Protein AF-A0A1M7TA26-F1 (afdb_monomer_lite)

Foldseek 3Di:
DVPVVVVVVVVVVVVVVVVVVVVVVVVVVPPPPVVVVVVLVVQVVQLVPFDDQAAKWWFDPDPPDIKIWGWAADPPGSFWIWIQIPVRDIWIWGWGDAPDPQKIWIWTWDDDPNDTDIFIWIWGQDPFHIFIQGLDDPPDPPWHLQQDPLLVVLCVVLVWDADDDRRSGTDCPPHDPVSSVVSVSVSVNVCVVVVSSTGTGDTGGD

Organism: NCBI:txid1121455

pLDDT: mean 75.05, std 17.53, range [37.12, 95.38]

Structure (mmCIF, N/CA/C/O backbone):
data_AF-A0A1M7TA26-F1
#
_entry.id   AF-A0A1M7TA26-F1
#
loop_
_atom_site.group_PDB
_atom_site.id
_atom_site.type_symbol
_atom_site.label_atom_id
_atom_site.label_alt_id
_atom_site.label_comp_id
_atom_site.label_asym_id
_atom_site.label_entity_id
_atom_site.label_seq_id
_atom_site.pdbx_PDB_ins_code
_atom_site.Cartn_x
_atom_site.Cartn_y
_atom_site.Cartn_z
_atom_site.occupancy
_atom_site.B_iso_or_equiv
_atom_site.auth_seq_id
_atom_site.auth_comp_id
_atom_site.auth_asym_id
_atom_site.auth_atom_id
_atom_site.pdbx_PDB_model_num
ATOM 1 N N . MET A 1 1 ? 28.490 64.555 38.537 1.00 52.88 1 MET A N 1
ATOM 2 C CA . MET A 1 1 ? 27.626 64.255 37.369 1.00 52.88 1 MET A CA 1
ATOM 3 C C . MET A 1 1 ? 28.215 63.168 36.443 1.00 52.88 1 MET A C 1
ATOM 5 O O . MET A 1 1 ? 27.948 63.209 35.255 1.00 52.88 1 MET A O 1
ATOM 9 N N . ASN A 1 2 ? 28.941 62.152 36.952 1.00 54.75 2 ASN A N 1
ATOM 10 C CA . ASN A 1 2 ? 29.467 61.047 36.116 1.00 54.75 2 ASN A CA 1
ATOM 11 C C . ASN A 1 2 ? 28.737 59.706 36.312 1.00 54.75 2 ASN A C 1
ATOM 13 O O . ASN A 1 2 ? 28.677 58.910 35.381 1.00 54.75 2 ASN A O 1
ATOM 17 N N . ASN A 1 3 ? 28.102 59.467 37.464 1.00 53.09 3 ASN A N 1
ATOM 18 C CA . ASN A 1 3 ? 27.536 58.147 37.769 1.00 53.09 3 ASN A CA 1
ATOM 19 C C . ASN A 1 3 ? 26.217 57.854 37.041 1.00 53.09 3 ASN A C 1
ATOM 21 O O . ASN A 1 3 ? 26.001 56.725 36.628 1.00 53.09 3 ASN A O 1
ATOM 25 N N . THR A 1 4 ? 25.369 58.850 36.778 1.00 53.66 4 THR A N 1
ATOM 26 C CA . THR A 1 4 ? 24.116 58.653 36.021 1.00 53.66 4 THR A CA 1
ATOM 27 C C . THR A 1 4 ? 24.365 58.413 34.531 1.00 53.66 4 THR A C 1
ATOM 29 O O . THR A 1 4 ? 23.604 57.704 33.876 1.00 53.66 4 THR A O 1
ATOM 32 N N . PHE A 1 5 ? 25.442 58.987 33.991 1.00 56.50 5 PHE A N 1
ATOM 33 C CA . PHE A 1 5 ? 25.843 58.798 32.599 1.00 56.50 5 PHE A CA 1
ATOM 34 C C . PHE A 1 5 ? 26.541 57.448 32.398 1.00 56.50 5 PHE A C 1
ATOM 36 O O . PHE A 1 5 ? 26.242 56.746 31.433 1.00 56.50 5 PHE A O 1
ATOM 43 N N . LEU A 1 6 ? 27.393 57.041 33.349 1.00 57.59 6 LEU A N 1
ATOM 44 C CA . LEU A 1 6 ? 27.966 55.694 33.381 1.00 57.59 6 LEU A CA 1
ATOM 45 C C . LEU A 1 6 ? 26.887 54.618 33.536 1.00 57.59 6 LEU A C 1
ATOM 47 O O . LEU A 1 6 ? 26.921 53.639 32.799 1.00 57.59 6 LEU A O 1
ATOM 51 N N . LEU A 1 7 ? 25.897 54.819 34.414 1.00 62.75 7 LEU A N 1
ATOM 52 C CA . LEU A 1 7 ? 24.821 53.846 34.629 1.00 62.75 7 LEU A CA 1
ATOM 53 C C . LEU A 1 7 ? 23.970 53.640 33.365 1.00 62.75 7 LEU A C 1
ATOM 55 O O . LEU A 1 7 ? 23.676 52.505 32.999 1.00 62.75 7 LEU A O 1
ATOM 59 N N . LYS A 1 8 ? 23.644 54.725 32.646 1.00 57.69 8 LYS A N 1
ATOM 60 C CA . LYS A 1 8 ? 22.903 54.654 31.375 1.00 57.69 8 LYS A CA 1
ATOM 61 C C . LYS A 1 8 ? 23.708 53.982 30.260 1.00 57.69 8 LYS A C 1
ATOM 63 O O . LYS A 1 8 ? 23.146 53.210 29.490 1.00 57.69 8 LYS A O 1
ATOM 68 N N . LYS A 1 9 ? 25.022 54.230 30.182 1.00 65.31 9 LYS A N 1
ATOM 69 C CA . LYS A 1 9 ? 25.904 53.545 29.219 1.00 65.31 9 LYS A CA 1
ATOM 70 C C . LYS A 1 9 ? 26.062 52.059 29.538 1.00 65.31 9 LYS A C 1
ATOM 72 O O . LYS A 1 9 ? 26.056 51.248 28.619 1.00 65.31 9 LYS A O 1
ATOM 77 N N . LEU A 1 10 ? 26.137 51.699 30.819 1.00 69.62 10 LEU A N 1
ATOM 78 C CA . LEU A 1 10 ? 26.223 50.306 31.255 1.00 69.62 10 LEU A CA 1
ATOM 79 C C . LEU A 1 10 ? 24.925 49.540 30.955 1.00 69.62 10 LEU A C 1
ATOM 81 O O . LEU A 1 10 ? 24.986 48.426 30.447 1.00 69.62 10 LEU A O 1
ATOM 85 N N . GLN A 1 11 ? 23.759 50.158 31.181 1.00 66.81 11 GLN A N 1
ATOM 86 C CA . GLN A 1 11 ? 22.459 49.587 30.801 1.00 66.81 11 GLN A CA 1
ATOM 87 C C . GLN A 1 11 ? 22.329 49.394 29.287 1.00 66.81 11 GLN A C 1
ATOM 89 O O . GLN A 1 11 ? 21.832 48.360 28.852 1.00 66.81 11 GLN A O 1
ATOM 94 N N . LEU A 1 12 ? 22.816 50.340 28.478 1.00 68.38 12 LEU A N 1
ATOM 95 C CA . LEU A 1 12 ? 22.779 50.217 27.020 1.00 68.38 12 LEU A CA 1
ATOM 96 C C . LEU A 1 12 ? 23.670 49.068 26.517 1.00 68.38 12 LEU A C 1
ATOM 98 O O . LEU A 1 12 ? 23.254 48.312 25.644 1.00 68.38 12 LEU A O 1
ATOM 102 N N . ILE A 1 13 ? 24.858 48.892 27.107 1.00 73.50 13 ILE A N 1
ATOM 103 C CA . ILE A 1 13 ? 25.761 47.777 26.781 1.00 73.50 13 ILE A CA 1
ATOM 104 C C . ILE A 1 13 ? 25.153 46.436 27.215 1.00 73.50 13 ILE A C 1
ATOM 106 O O . ILE A 1 13 ? 25.220 45.476 26.456 1.00 73.50 13 ILE A O 1
ATOM 110 N N . LEU A 1 14 ? 24.507 46.370 28.384 1.00 70.38 14 LEU A N 1
ATOM 111 C CA . LEU A 1 14 ? 23.799 45.171 28.851 1.00 70.38 14 LEU A CA 1
ATOM 112 C C . LEU A 1 14 ? 22.620 44.797 27.941 1.00 70.38 14 LEU A C 1
ATOM 114 O O . LEU A 1 14 ? 22.449 43.622 27.632 1.00 70.38 14 LEU A O 1
ATOM 118 N N . ILE A 1 15 ? 21.851 45.779 27.458 1.00 70.62 15 ILE A N 1
ATOM 119 C CA . ILE A 1 15 ? 20.757 45.546 26.501 1.00 70.62 15 ILE A CA 1
ATOM 120 C C . ILE A 1 15 ? 21.310 45.092 25.147 1.00 70.62 15 ILE A C 1
ATOM 122 O O . ILE A 1 15 ? 20.776 44.157 24.559 1.00 70.62 15 ILE A O 1
ATOM 126 N N . MET A 1 16 ? 22.395 45.700 24.659 1.00 66.12 16 MET A N 1
ATOM 127 C CA . MET A 1 16 ? 23.035 45.277 23.410 1.00 66.12 16 MET A CA 1
ATOM 128 C C . MET A 1 16 ? 23.641 43.873 23.511 1.00 66.12 16 MET A C 1
ATOM 130 O O . MET A 1 16 ? 23.495 43.084 22.582 1.00 66.12 16 MET A O 1
ATOM 134 N N . ALA A 1 17 ? 24.272 43.536 24.637 1.00 64.88 17 ALA A N 1
ATOM 135 C CA . ALA A 1 17 ? 24.792 42.197 24.893 1.00 64.88 17 ALA A CA 1
ATOM 136 C C . ALA A 1 17 ? 23.661 41.163 24.992 1.00 64.88 17 ALA A C 1
ATOM 138 O O . ALA A 1 17 ? 23.798 40.073 24.451 1.00 64.88 17 ALA A O 1
ATOM 139 N N . PHE A 1 18 ? 22.524 41.517 25.604 1.00 65.19 18 PHE A N 1
ATOM 140 C CA . PHE A 1 18 ? 21.341 40.657 25.664 1.00 65.19 18 PHE A CA 1
ATOM 141 C C . PHE A 1 18 ? 20.683 40.470 24.286 1.00 65.19 18 PHE A C 1
ATOM 143 O O . PHE A 1 18 ? 20.344 39.350 23.924 1.00 65.19 18 PHE A O 1
ATOM 150 N N . MET A 1 19 ? 20.577 41.528 23.474 1.00 65.00 19 MET A N 1
ATOM 151 C CA . MET A 1 19 ? 20.097 41.450 22.084 1.00 65.00 19 MET A CA 1
ATOM 152 C C . MET A 1 19 ? 21.015 40.583 21.204 1.00 65.00 19 MET A C 1
ATOM 154 O O . MET A 1 19 ? 20.517 39.812 20.389 1.00 65.00 19 MET A O 1
ATOM 158 N N . LEU A 1 20 ? 22.338 40.659 21.396 1.00 64.81 20 LEU A N 1
ATOM 159 C CA . LEU A 1 20 ? 23.315 39.816 20.692 1.00 64.81 20 LEU A CA 1
ATOM 160 C C . LEU A 1 20 ? 23.303 38.354 21.174 1.00 64.81 20 LEU A C 1
ATOM 162 O O . LEU A 1 20 ? 23.523 37.444 20.381 1.00 64.81 20 LEU A O 1
ATOM 166 N N . LEU A 1 21 ? 23.013 38.112 22.456 1.00 58.47 21 LEU A N 1
ATOM 167 C CA . LEU A 1 21 ? 22.792 36.766 23.000 1.00 58.47 21 LEU A CA 1
ATOM 168 C C . LEU A 1 21 ? 21.483 36.150 22.492 1.00 58.47 21 LEU A C 1
ATOM 170 O O . LEU A 1 21 ? 21.446 34.949 22.231 1.00 58.47 21 LEU A O 1
ATOM 174 N N . LEU A 1 22 ? 20.435 36.958 22.299 1.00 55.59 22 LEU A N 1
ATOM 175 C CA . LEU A 1 22 ? 19.196 36.513 21.662 1.00 55.59 22 LEU A CA 1
ATOM 176 C C . LEU A 1 22 ? 19.435 36.151 20.193 1.00 55.59 22 LEU A C 1
ATOM 178 O O . LEU A 1 22 ? 19.048 35.062 19.788 1.00 55.59 22 LEU A O 1
ATOM 182 N N . THR A 1 23 ? 20.136 36.973 19.403 1.00 56.88 23 THR A N 1
ATOM 183 C CA . THR A 1 23 ? 20.461 36.594 18.016 1.00 56.88 23 THR A CA 1
ATOM 184 C C . THR A 1 23 ? 21.384 35.376 17.943 1.00 56.88 23 THR A C 1
ATOM 186 O O . THR A 1 23 ? 21.172 34.529 17.085 1.00 56.88 23 THR A O 1
ATOM 189 N N . ALA A 1 24 ? 22.334 35.206 18.867 1.00 50.84 24 ALA A N 1
ATOM 190 C CA . ALA A 1 24 ? 23.146 33.988 18.944 1.00 50.84 24 ALA A CA 1
ATOM 191 C C . ALA A 1 24 ? 22.325 32.737 19.332 1.00 50.84 24 ALA A C 1
ATOM 193 O O . ALA A 1 24 ? 22.554 31.672 18.766 1.00 50.84 24 ALA A O 1
ATOM 194 N N . CYS A 1 25 ? 21.318 32.863 20.209 1.00 47.56 25 CYS A N 1
ATOM 195 C CA . CYS A 1 25 ? 20.389 31.765 20.526 1.00 47.56 25 CYS A CA 1
ATOM 196 C C . CYS A 1 25 ? 19.472 31.382 19.349 1.00 47.56 25 CYS A C 1
ATOM 198 O O . CYS A 1 25 ? 19.051 30.231 19.260 1.00 47.56 25 CYS A O 1
ATOM 200 N N . PHE A 1 26 ? 19.176 32.307 18.429 1.00 45.56 26 PHE A N 1
ATOM 201 C CA . PHE A 1 26 ? 18.411 31.999 17.212 1.00 45.56 26 PHE A CA 1
ATOM 202 C C . PHE A 1 26 ? 19.297 31.504 16.051 1.00 45.56 26 PHE A C 1
ATOM 204 O O . PHE A 1 26 ? 18.855 30.684 15.252 1.00 45.56 26 PHE A O 1
ATOM 211 N N . ILE A 1 27 ? 20.573 31.897 15.991 1.00 47.91 27 ILE A N 1
ATOM 212 C CA . ILE A 1 27 ? 21.475 31.533 14.882 1.00 47.91 27 ILE A CA 1
ATOM 213 C C . ILE A 1 27 ? 22.044 30.103 15.002 1.00 47.91 27 ILE A C 1
ATOM 215 O O . ILE A 1 27 ? 22.402 29.516 13.984 1.00 47.91 27 ILE A O 1
ATOM 219 N N . GLU A 1 28 ? 22.031 29.476 16.184 1.00 40.78 28 GLU A N 1
ATOM 220 C CA . GLU A 1 28 ? 22.330 28.034 16.314 1.00 40.78 28 GLU A CA 1
ATOM 221 C C . GLU A 1 28 ? 21.105 27.111 16.138 1.00 40.78 28 GLU A C 1
ATOM 223 O O . GLU A 1 28 ? 21.258 25.890 16.155 1.00 40.78 28 GLU A O 1
ATOM 228 N N . SER A 1 29 ? 19.899 27.649 15.895 1.00 42.97 29 SER A N 1
ATOM 229 C CA . SER A 1 29 ? 18.691 26.832 15.649 1.00 42.97 29 SER A CA 1
ATOM 230 C C . SER A 1 29 ? 18.063 26.988 14.255 1.00 42.97 29 SER A C 1
ATOM 232 O O . SER A 1 29 ? 17.195 26.198 13.883 1.00 42.97 29 SER A O 1
ATOM 234 N N . GLU A 1 30 ? 18.548 27.912 13.421 1.00 44.38 30 GLU A N 1
ATOM 235 C CA . GLU A 1 30 ? 17.975 28.195 12.096 1.00 44.38 30 GLU A CA 1
ATOM 236 C C . GLU A 1 30 ? 18.840 27.734 10.909 1.00 44.38 30 GLU A C 1
ATOM 238 O O . GLU A 1 30 ? 19.060 28.469 9.954 1.00 44.38 30 GLU A O 1
ATOM 243 N N . GLN A 1 31 ? 19.271 26.469 10.896 1.00 43.06 31 GLN A N 1
ATOM 244 C CA . GLN A 1 31 ? 19.521 25.718 9.651 1.00 43.06 31 GLN A CA 1
ATOM 245 C C . GLN A 1 31 ? 19.201 24.230 9.887 1.00 43.06 31 GLN A C 1
ATOM 247 O O . GLN A 1 31 ? 20.107 23.415 10.057 1.00 43.06 31 GLN A O 1
ATOM 252 N N . PRO A 1 32 ? 17.901 23.864 9.937 1.00 40.25 32 PRO A N 1
ATOM 253 C CA . PRO A 1 32 ? 17.228 23.441 8.703 1.00 40.25 32 PRO A CA 1
ATOM 254 C C . PRO A 1 32 ? 15.740 23.847 8.577 1.00 40.25 32 PRO A C 1
ATOM 256 O O . PRO A 1 32 ? 15.041 23.298 7.727 1.00 40.25 32 PRO A O 1
ATOM 259 N N . VAL A 1 33 ? 15.234 24.803 9.362 1.00 44.66 33 VAL A N 1
ATOM 260 C CA . VAL A 1 33 ? 13.782 25.103 9.423 1.00 44.66 33 VAL A CA 1
ATOM 261 C C . VAL A 1 33 ? 13.228 25.713 8.120 1.00 44.66 33 VAL A C 1
ATOM 263 O O . VAL A 1 33 ? 12.101 25.430 7.722 1.00 44.66 33 VAL A O 1
ATOM 266 N N . LEU A 1 34 ? 14.049 26.432 7.346 1.00 39.62 34 LEU A N 1
ATOM 267 C CA . LEU A 1 34 ? 13.635 26.995 6.049 1.00 39.62 34 LEU A CA 1
ATOM 268 C C . LEU A 1 34 ? 13.693 26.005 4.869 1.00 39.62 34 LEU A C 1
ATOM 270 O O . LEU A 1 34 ? 13.274 26.349 3.768 1.00 39.62 34 LEU A O 1
ATOM 274 N N . LYS A 1 35 ? 14.148 24.757 5.069 1.00 44.53 35 LYS A N 1
ATOM 275 C CA . LYS A 1 35 ? 14.044 23.696 4.041 1.00 44.53 35 LYS A CA 1
ATOM 276 C C . LYS A 1 35 ? 12.817 22.797 4.209 1.00 44.53 35 LYS A C 1
ATOM 278 O O . LYS A 1 35 ? 12.537 21.996 3.314 1.00 44.53 35 LYS A O 1
ATOM 283 N N . GLU A 1 36 ? 12.079 22.913 5.311 1.00 44.56 36 GLU A N 1
ATOM 284 C CA . GLU A 1 36 ? 10.859 22.127 5.536 1.00 44.56 36 GLU A CA 1
ATOM 285 C C . GLU A 1 36 ? 9.597 22.833 5.028 1.00 44.56 36 GLU A C 1
ATOM 287 O O . GLU A 1 36 ? 8.682 22.163 4.549 1.00 44.56 36 GLU A O 1
ATOM 292 N N . GLN A 1 37 ? 9.577 24.167 4.988 1.00 38.53 37 GLN A N 1
ATOM 293 C CA . GLN A 1 37 ? 8.398 24.910 4.529 1.00 38.53 37 GLN A CA 1
ATOM 294 C C . GLN A 1 37 ? 8.210 24.869 2.998 1.00 38.53 37 GLN A C 1
ATOM 296 O O . GLN A 1 37 ? 7.080 24.797 2.517 1.00 38.53 37 GLN A O 1
ATOM 301 N N . GLU A 1 38 ? 9.291 24.768 2.215 1.00 39.00 38 GLU A N 1
ATOM 302 C CA . GLU A 1 38 ? 9.195 24.498 0.767 1.00 39.00 38 GLU A CA 1
ATOM 303 C C . GLU A 1 38 ? 8.909 23.019 0.448 1.00 39.00 38 GLU A C 1
ATOM 305 O O . GLU A 1 38 ? 8.315 22.706 -0.586 1.00 39.00 38 GLU A O 1
ATOM 310 N N . LYS A 1 39 ? 9.241 22.087 1.355 1.00 40.62 39 LYS A N 1
ATOM 311 C CA . LYS A 1 39 ? 8.846 20.674 1.214 1.00 40.62 39 LYS A CA 1
ATOM 312 C C . LYS A 1 39 ? 7.382 20.428 1.584 1.00 40.62 39 LYS A C 1
ATOM 314 O O . LYS A 1 39 ? 6.780 19.508 1.033 1.00 40.62 39 LYS A O 1
ATOM 319 N N . ALA A 1 40 ? 6.795 21.262 2.441 1.00 39.78 40 ALA A N 1
ATOM 320 C CA . ALA A 1 40 ? 5.381 21.190 2.802 1.00 39.78 40 ALA A CA 1
ATOM 321 C C . ALA A 1 40 ? 4.441 21.607 1.652 1.00 39.78 40 ALA A C 1
ATOM 323 O O . ALA A 1 40 ? 3.332 21.088 1.542 1.00 39.78 40 ALA A O 1
ATOM 324 N N . SER A 1 41 ? 4.887 22.478 0.740 1.00 39.44 41 SER A N 1
ATOM 325 C CA . SER A 1 41 ? 4.013 22.998 -0.324 1.00 39.44 41 SER A CA 1
ATOM 326 C C . SER A 1 41 ? 3.861 22.047 -1.524 1.00 39.44 41 SER A C 1
ATOM 328 O O . SER A 1 41 ? 2.808 21.994 -2.153 1.00 39.44 41 SER A O 1
ATOM 330 N N . ALA A 1 42 ? 4.858 21.197 -1.800 1.00 37.12 42 ALA A N 1
ATOM 331 C CA . ALA A 1 42 ? 4.757 20.180 -2.855 1.00 37.12 42 ALA A CA 1
ATOM 332 C C . ALA A 1 42 ? 3.990 18.909 -2.423 1.00 37.12 42 ALA A C 1
ATOM 334 O O . ALA A 1 42 ? 3.525 18.155 -3.278 1.00 37.12 42 ALA A O 1
ATOM 335 N N . LEU A 1 43 ? 3.837 18.669 -1.114 1.00 42.47 43 LEU A N 1
ATOM 336 C CA . LEU A 1 43 ? 3.060 17.547 -0.566 1.00 42.47 43 LEU A CA 1
ATOM 337 C C . LEU A 1 43 ? 1.552 17.845 -0.479 1.00 42.47 43 LEU A C 1
ATOM 339 O O . LEU A 1 43 ? 0.753 16.911 -0.500 1.00 42.47 43 LEU A O 1
ATOM 343 N N . ASN A 1 44 ? 1.153 19.121 -0.463 1.00 41.69 44 ASN A N 1
ATOM 344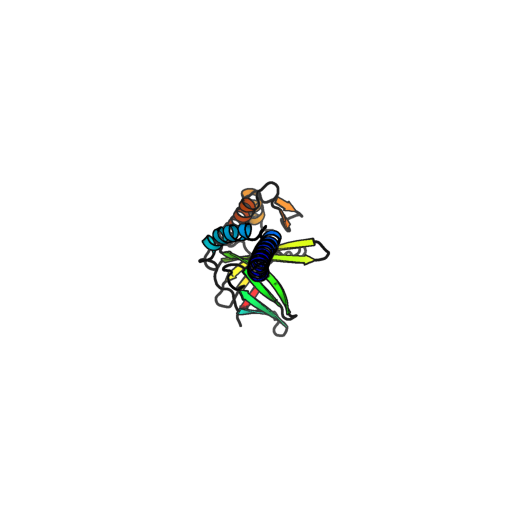 C CA . ASN A 1 44 ? -0.252 19.523 -0.344 1.00 41.69 44 ASN A CA 1
ATOM 345 C C . ASN A 1 44 ? -1.035 19.572 -1.665 1.00 41.69 44 ASN A C 1
ATOM 347 O O . ASN A 1 44 ? -2.258 19.623 -1.643 1.00 41.69 44 ASN A O 1
ATOM 351 N N . ILE A 1 45 ? -0.389 19.482 -2.829 1.00 41.41 45 ILE A N 1
ATOM 352 C CA . ILE A 1 45 ? -1.112 19.543 -4.117 1.00 41.41 45 ILE A CA 1
ATOM 353 C C . ILE A 1 45 ? -1.800 18.197 -4.451 1.00 41.41 45 ILE A C 1
ATOM 355 O O . ILE A 1 45 ? -2.738 18.147 -5.242 1.00 41.41 45 ILE A O 1
ATOM 359 N N . PHE A 1 46 ? -1.408 17.101 -3.786 1.00 46.16 46 PHE A N 1
ATOM 360 C CA . PHE A 1 46 ? -2.079 15.791 -3.873 1.00 46.16 46 PHE A CA 1
ATOM 361 C C . PHE A 1 46 ? -2.934 15.452 -2.637 1.00 46.16 46 PHE A C 1
ATOM 363 O O . PHE A 1 46 ? -3.567 14.397 -2.599 1.00 46.16 46 PHE A O 1
ATOM 370 N N . ALA A 1 47 ? -2.965 16.342 -1.641 1.00 49.56 47 ALA A N 1
ATOM 371 C CA . ALA A 1 47 ? -3.623 16.151 -0.350 1.00 49.56 47 ALA A CA 1
ATOM 372 C C . ALA A 1 47 ? -5.147 16.013 -0.445 1.00 49.56 47 ALA A C 1
ATOM 374 O O . ALA A 1 47 ? -5.741 15.176 0.229 1.00 49.56 47 ALA A O 1
ATOM 375 N N . GLU A 1 48 ? -5.779 16.812 -1.304 1.00 51.47 48 GLU A N 1
ATOM 376 C CA . GLU A 1 48 ? -7.240 16.954 -1.350 1.00 51.47 48 GLU A CA 1
ATOM 377 C C . GLU A 1 48 ? -7.964 15.695 -1.868 1.00 51.47 48 GLU A C 1
ATOM 379 O O . GLU A 1 48 ? -9.182 15.589 -1.784 1.00 51.47 48 GLU A O 1
ATOM 384 N N . LYS A 1 49 ? -7.221 14.706 -2.384 1.00 72.88 49 LYS A N 1
ATOM 385 C CA . LYS A 1 49 ? -7.774 13.489 -3.000 1.00 72.88 49 LYS A CA 1
ATOM 386 C C . LYS A 1 49 ? -7.512 12.204 -2.221 1.00 72.88 49 LYS A C 1
ATOM 388 O O . LYS A 1 49 ? -7.921 11.146 -2.692 1.00 72.88 49 LYS A O 1
ATOM 393 N N . VAL A 1 50 ? -6.826 12.252 -1.075 1.00 84.44 50 VAL A N 1
ATOM 394 C CA . VAL A 1 50 ? -6.595 11.047 -0.262 1.00 84.44 50 VAL A CA 1
ATOM 395 C C . VAL A 1 50 ? -7.826 10.787 0.610 1.00 84.44 50 VAL A C 1
ATOM 397 O O . VAL A 1 50 ? -8.113 11.596 1.500 1.00 84.44 50 VAL A O 1
ATOM 400 N N . PRO A 1 51 ? -8.562 9.679 0.385 1.00 85.56 51 PRO A N 1
ATOM 401 C CA . PRO A 1 51 ? -9.739 9.368 1.185 1.00 85.56 51 PRO A CA 1
ATOM 402 C C . PRO A 1 51 ? -9.375 9.240 2.663 1.00 85.56 51 PRO A C 1
ATOM 404 O O . PRO A 1 51 ? -8.292 8.759 3.013 1.00 85.56 51 PRO A O 1
ATOM 407 N N . ASP A 1 52 ? -10.283 9.651 3.546 1.00 87.88 52 ASP A N 1
ATOM 408 C CA . ASP A 1 52 ? -10.087 9.408 4.967 1.00 87.88 52 ASP A CA 1
ATOM 409 C C . ASP A 1 52 ? -10.370 7.945 5.308 1.00 87.88 52 ASP A C 1
ATOM 411 O O . ASP A 1 52 ? -11.504 7.470 5.241 1.00 87.88 52 ASP A O 1
ATOM 415 N N . ILE A 1 53 ? -9.308 7.231 5.673 1.00 92.00 53 ILE A N 1
ATOM 416 C CA . ILE A 1 53 ? -9.365 5.842 6.123 1.00 92.00 53 ILE A CA 1
ATOM 417 C C . ILE A 1 53 ? -9.306 5.734 7.649 1.00 92.00 53 ILE A C 1
ATOM 419 O O . ILE A 1 53 ? -9.136 4.632 8.164 1.00 92.00 53 ILE A O 1
ATOM 423 N N . SER A 1 54 ? -9.451 6.838 8.387 1.00 93.69 54 SER A N 1
ATOM 424 C CA . SER A 1 54 ? -9.433 6.809 9.851 1.00 93.69 54 SER A CA 1
ATOM 425 C C . SER A 1 54 ? -10.562 5.939 10.421 1.00 93.69 54 SER A C 1
ATOM 427 O O . SER A 1 54 ? -11.687 5.901 9.900 1.00 93.69 54 SER A O 1
ATOM 429 N N . GLY A 1 55 ? -10.252 5.217 11.495 1.00 94.12 55 GLY A N 1
ATOM 430 C CA . GLY A 1 55 ? -11.184 4.337 12.194 1.00 94.12 55 GLY A CA 1
ATOM 431 C C . GLY A 1 55 ? -10.528 3.076 12.745 1.00 94.12 55 GLY A C 1
ATOM 432 O O . GLY A 1 55 ? -9.341 2.817 12.533 1.00 94.12 55 GLY A O 1
ATOM 433 N N . THR A 1 56 ? -11.333 2.287 13.447 1.00 95.38 56 THR A N 1
ATOM 434 C CA . THR A 1 56 ? -10.950 0.964 13.936 1.00 95.38 56 THR A CA 1
ATOM 435 C C . THR A 1 56 ? -11.356 -0.076 12.907 1.00 95.38 56 THR A C 1
ATOM 437 O O . THR A 1 56 ? -12.478 -0.061 12.405 1.00 95.38 56 THR A O 1
ATOM 440 N N . TYR A 1 57 ? -10.444 -0.984 12.595 1.00 93.50 57 TYR A N 1
ATOM 441 C CA . TYR A 1 57 ? -10.688 -2.076 11.674 1.00 93.50 57 TYR A CA 1
ATOM 442 C C . TYR A 1 57 ? -10.343 -3.400 12.322 1.00 93.50 57 TYR A C 1
ATOM 444 O O . TYR A 1 57 ? -9.391 -3.501 13.088 1.00 93.50 57 TYR A O 1
ATOM 452 N N . ALA A 1 58 ? -11.096 -4.426 11.964 1.00 92.06 58 ALA A N 1
ATOM 453 C CA . ALA A 1 58 ? -10.934 -5.773 12.448 1.00 92.06 58 ALA A CA 1
ATOM 454 C C . ALA A 1 58 ? -10.564 -6.722 11.313 1.00 92.06 58 ALA A C 1
ATOM 456 O O . ALA A 1 58 ? -11.307 -6.874 10.342 1.00 92.06 58 ALA A O 1
ATOM 457 N N . LEU A 1 59 ? -9.448 -7.420 11.476 1.00 86.62 59 LEU A N 1
ATOM 458 C CA . LEU A 1 59 ? -9.106 -8.588 10.685 1.00 86.62 59 LEU A CA 1
ATOM 459 C C . LEU A 1 59 ? -9.677 -9.830 11.372 1.00 86.62 59 LEU A C 1
ATOM 461 O O . LEU A 1 59 ? -9.306 -10.164 12.499 1.00 86.62 59 LEU A O 1
ATOM 465 N N . VAL A 1 60 ? -10.603 -10.507 10.696 1.00 80.62 60 VAL A N 1
ATOM 466 C CA . VAL A 1 60 ? -11.243 -11.729 11.197 1.00 80.62 60 VAL A CA 1
ATOM 467 C C . VAL A 1 60 ? -10.648 -12.919 10.455 1.00 80.62 60 VAL A C 1
ATOM 469 O O . VAL A 1 60 ? -10.907 -13.104 9.269 1.00 80.62 60 VAL A O 1
ATOM 472 N N . PHE A 1 61 ? -9.837 -13.719 11.148 1.00 68.00 61 PHE A N 1
ATOM 473 C CA . PHE A 1 61 ? -9.243 -14.935 10.578 1.00 68.00 61 PHE A CA 1
ATOM 474 C C . PHE A 1 61 ? -10.173 -16.146 10.720 1.00 68.00 61 PHE A C 1
ATOM 476 O O . PHE A 1 61 ? -10.218 -17.004 9.845 1.00 68.00 61 PHE A O 1
ATOM 483 N N . ASP A 1 62 ? -10.900 -16.204 11.837 1.00 63.53 62 ASP A N 1
ATOM 484 C CA . ASP A 1 62 ? -11.883 -17.229 12.200 1.00 63.53 62 ASP A CA 1
ATOM 485 C C . ASP A 1 62 ? -12.853 -16.617 13.233 1.00 63.53 62 ASP A C 1
ATOM 487 O O . ASP A 1 62 ? -12.556 -15.569 13.813 1.00 63.53 62 ASP A O 1
ATOM 491 N N . LYS A 1 63 ? -13.991 -17.262 13.516 1.00 67.19 63 LYS A N 1
ATOM 492 C CA . LYS A 1 63 ? -15.047 -16.782 14.432 1.00 67.19 63 LYS A CA 1
ATOM 493 C C . LYS A 1 63 ? -14.538 -16.348 15.813 1.00 67.19 63 LYS A C 1
ATOM 495 O O . LYS A 1 63 ? -15.183 -15.528 16.457 1.00 67.19 63 LYS A O 1
ATOM 500 N N . ASN A 1 64 ? -13.390 -16.870 16.248 1.00 64.81 64 ASN A N 1
ATOM 501 C CA . ASN A 1 64 ? -12.846 -16.658 17.588 1.00 64.81 64 ASN A CA 1
ATOM 502 C C . ASN A 1 64 ? -11.563 -15.814 17.629 1.00 64.81 64 ASN A C 1
ATOM 504 O O . ASN A 1 64 ? -11.103 -15.492 18.723 1.00 64.81 64 ASN A O 1
ATOM 508 N N . LYS A 1 65 ? -10.962 -15.466 16.481 1.00 75.56 65 LYS A N 1
ATOM 509 C CA . LYS A 1 65 ? -9.713 -14.691 16.445 1.00 75.56 65 LYS A CA 1
ATOM 510 C C . LYS A 1 65 ? -9.887 -13.429 15.609 1.00 75.56 65 LYS A C 1
ATOM 512 O O . LYS A 1 65 ? -10.008 -13.483 14.384 1.00 75.56 65 LYS A O 1
ATOM 517 N N . LYS A 1 66 ? -9.879 -12.302 16.317 1.00 84.12 66 LYS A N 1
ATOM 518 C CA . LYS A 1 66 ? -10.032 -10.949 15.790 1.00 84.12 66 LYS A CA 1
ATOM 519 C C . LYS A 1 66 ? -8.786 -10.152 16.159 1.00 84.12 66 LYS A C 1
ATOM 521 O O . LYS A 1 66 ? -8.463 -10.095 17.340 1.00 84.12 66 LYS A O 1
ATOM 526 N N . GLU A 1 67 ? -8.108 -9.591 15.164 1.00 86.50 67 GLU A N 1
ATOM 527 C CA . GLU A 1 67 ? -7.003 -8.643 15.362 1.00 86.50 67 GLU A CA 1
ATOM 528 C C . GLU A 1 67 ? -7.491 -7.250 14.955 1.00 86.50 67 GLU A C 1
ATOM 530 O O . GLU A 1 67 ? -8.070 -7.102 13.874 1.00 86.50 67 GLU A O 1
ATOM 535 N N . LYS A 1 68 ? -7.325 -6.240 15.813 1.00 91.06 68 LYS A N 1
ATOM 536 C CA . LYS A 1 68 ? -7.718 -4.863 15.514 1.00 91.06 68 LYS A CA 1
ATOM 537 C C . LYS A 1 68 ? -6.535 -4.001 15.112 1.00 91.06 68 LYS A C 1
ATOM 539 O O . LYS A 1 68 ? -5.416 -4.133 15.604 1.00 91.06 68 LYS A O 1
ATOM 544 N N . TYR A 1 69 ? -6.850 -3.069 14.226 1.00 92.06 69 TYR A N 1
ATOM 545 C CA . TYR A 1 69 ? -5.951 -2.053 13.719 1.00 92.06 69 TYR A CA 1
ATOM 546 C C . TYR A 1 69 ? -6.668 -0.710 13.752 1.00 92.06 69 TYR A C 1
ATOM 548 O O . TYR A 1 69 ? -7.741 -0.554 13.170 1.00 92.06 69 TYR A O 1
ATOM 556 N N . VAL A 1 70 ? -6.076 0.273 14.415 1.00 95.06 70 VAL A N 1
ATOM 557 C CA . VAL A 1 70 ? -6.587 1.643 14.448 1.00 95.06 70 VAL A CA 1
ATOM 558 C C . VAL A 1 70 ? -5.791 2.478 13.462 1.00 95.06 70 VAL A C 1
ATOM 560 O O . VAL A 1 70 ? -4.592 2.687 13.644 1.00 95.06 70 VAL A O 1
ATOM 563 N N . PHE A 1 71 ? -6.469 2.977 12.433 1.00 94.50 71 PHE A N 1
ATOM 564 C CA . PHE A 1 71 ? -5.921 3.964 11.514 1.00 94.50 71 PHE A CA 1
ATOM 565 C C . PHE A 1 71 ? -6.291 5.352 12.029 1.00 94.50 71 PHE A C 1
ATOM 567 O O . PHE A 1 71 ? -7.467 5.661 12.219 1.00 94.50 71 PHE A O 1
ATOM 574 N N . SER A 1 72 ? -5.293 6.203 12.248 1.00 94.31 72 SER A N 1
ATOM 575 C CA . SER A 1 72 ? -5.499 7.593 12.665 1.00 94.31 72 SER A CA 1
ATOM 576 C C . SER A 1 72 ? -4.676 8.528 11.797 1.00 94.31 72 SER A C 1
ATOM 578 O O . SER A 1 72 ? -3.470 8.346 11.645 1.00 94.31 72 SER A O 1
ATOM 580 N N . ARG A 1 73 ? -5.316 9.527 11.192 1.00 93.12 73 ARG A N 1
ATOM 581 C CA . ARG A 1 73 ? -4.603 10.544 10.419 1.00 93.12 73 ARG A CA 1
ATOM 582 C C . ARG A 1 73 ? -3.692 11.355 11.340 1.00 93.12 73 ARG A C 1
ATOM 584 O O . ARG A 1 73 ? -4.091 11.732 12.440 1.00 93.12 73 ARG A O 1
ATOM 591 N N . LYS A 1 74 ? -2.461 11.616 10.899 1.00 89.81 74 LYS A N 1
ATOM 592 C CA . LYS A 1 74 ? -1.560 12.525 11.608 1.00 89.81 74 LYS A CA 1
ATOM 593 C C . LYS A 1 74 ? -2.092 13.951 11.486 1.00 89.81 74 LYS A C 1
ATOM 595 O O . LYS A 1 74 ? -2.445 14.371 10.386 1.00 89.81 74 LYS A O 1
ATOM 600 N N . GLU A 1 75 ? -2.120 14.677 12.602 1.00 85.94 75 GLU A N 1
ATOM 601 C CA . GLU A 1 75 ? -2.474 16.100 12.616 1.00 85.94 75 GLU A CA 1
ATOM 602 C C . GLU A 1 75 ? -1.661 16.869 11.569 1.00 85.94 75 GLU A C 1
ATOM 604 O O . GLU A 1 75 ? -0.487 16.569 11.326 1.00 85.94 75 GLU A O 1
ATOM 609 N N . ASP A 1 76 ? -2.333 17.802 10.898 1.00 82.62 76 ASP A N 1
ATOM 610 C CA . ASP A 1 76 ? -1.775 18.638 9.832 1.00 82.62 76 ASP A CA 1
ATOM 611 C C . ASP A 1 76 ? -1.178 17.870 8.638 1.00 82.62 76 ASP A C 1
ATOM 613 O O . ASP A 1 76 ? -0.431 18.427 7.832 1.00 82.62 76 ASP A O 1
ATOM 617 N N . SER A 1 77 ? -1.524 16.587 8.476 1.00 83.88 77 SER A N 1
ATOM 618 C CA . SER A 1 77 ? -1.142 15.791 7.314 1.00 83.88 77 SER A CA 1
ATOM 619 C C . SER A 1 77 ? -2.351 15.281 6.548 1.00 83.88 77 SER A C 1
ATOM 621 O O . SER A 1 77 ? -3.279 14.704 7.105 1.00 83.88 77 SER A O 1
ATOM 623 N N . ALA A 1 78 ? -2.310 15.427 5.228 1.00 84.06 78 ALA A N 1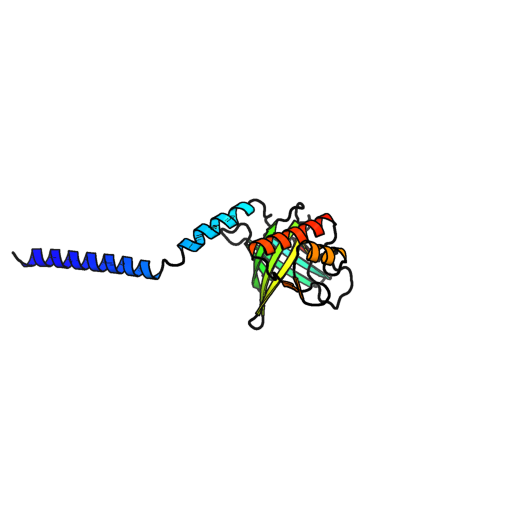
ATOM 624 C CA . ALA A 1 78 ? -3.353 14.903 4.358 1.00 84.06 78 ALA A CA 1
ATOM 625 C C . ALA A 1 78 ? -3.190 13.418 4.016 1.00 84.06 78 ALA A C 1
ATOM 627 O O . ALA A 1 78 ? -4.160 12.752 3.663 1.00 84.06 78 ALA A O 1
ATOM 628 N N . ASN A 1 79 ? -1.961 12.907 4.080 1.00 87.69 79 ASN A N 1
ATOM 629 C CA . ASN A 1 79 ? -1.606 11.597 3.550 1.00 87.69 79 ASN A CA 1
ATOM 630 C C . ASN A 1 79 ? -0.786 10.732 4.512 1.00 87.69 79 ASN A C 1
ATOM 632 O O . ASN A 1 79 ? -0.489 9.590 4.177 1.00 87.69 79 ASN A O 1
ATOM 636 N N . VAL A 1 80 ? -0.425 11.229 5.695 1.00 90.25 80 VAL A N 1
ATOM 637 C CA . VAL A 1 80 ? 0.261 10.433 6.719 1.00 90.25 80 VAL A CA 1
ATOM 638 C C . VAL A 1 80 ? -0.745 9.954 7.755 1.00 90.25 80 V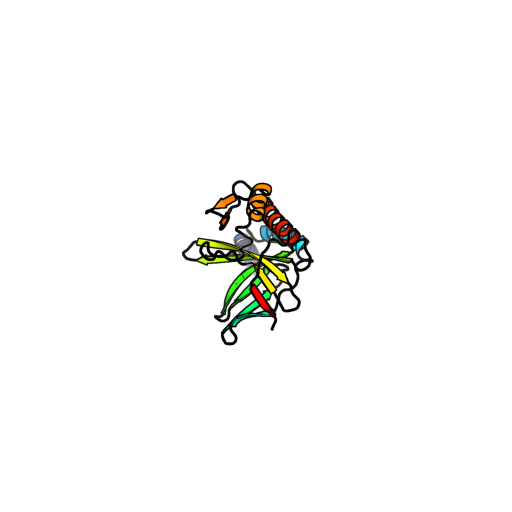AL A C 1
ATOM 640 O O . VAL A 1 80 ? -1.506 10.739 8.320 1.00 90.25 80 VAL A O 1
ATOM 643 N N . PHE A 1 81 ? -0.715 8.654 8.023 1.00 91.56 81 PHE A N 1
ATOM 644 C CA . PHE A 1 81 ? -1.532 7.998 9.034 1.00 91.56 81 PHE A CA 1
ATOM 645 C C . PHE A 1 81 ? -0.640 7.215 9.993 1.00 91.56 81 PHE A C 1
ATOM 647 O O . PHE A 1 81 ? 0.497 6.859 9.683 1.00 91.56 81 PHE A O 1
ATOM 654 N N . PHE A 1 82 ? -1.181 6.921 11.162 1.00 91.81 82 PHE A N 1
ATOM 655 C CA . PHE A 1 82 ? -0.654 5.936 12.080 1.00 91.81 82 PHE A CA 1
ATOM 656 C C . PHE A 1 82 ? -1.526 4.694 12.031 1.00 91.81 82 PHE A C 1
ATOM 658 O O . PHE A 1 82 ? -2.752 4.813 12.044 1.00 91.81 82 PHE A O 1
ATOM 665 N N . VAL A 1 83 ? -0.887 3.531 12.016 1.00 91.88 83 VAL A N 1
ATOM 666 C CA . VAL A 1 83 ? -1.540 2.240 12.225 1.00 91.88 83 VAL A CA 1
ATOM 667 C C . VAL A 1 83 ? -1.089 1.720 13.576 1.00 91.88 83 VAL A C 1
ATOM 669 O O . VAL A 1 83 ? 0.112 1.560 13.790 1.00 91.88 83 VAL A O 1
ATOM 672 N N . THR A 1 84 ? -2.040 1.499 14.477 1.00 91.38 84 THR A N 1
ATOM 673 C CA . THR A 1 84 ? -1.794 0.921 15.802 1.00 91.38 84 THR A CA 1
ATOM 674 C C . THR A 1 84 ? -2.457 -0.446 15.879 1.00 91.38 84 THR A C 1
ATOM 676 O O . THR A 1 84 ? -3.654 -0.538 15.610 1.00 91.38 84 THR A O 1
ATOM 679 N N . ASP A 1 85 ? -1.708 -1.490 16.221 1.00 89.12 85 ASP A N 1
ATOM 680 C CA . ASP A 1 85 ? -2.258 -2.836 16.416 1.00 89.12 85 ASP A CA 1
ATOM 681 C C . ASP A 1 85 ? -2.822 -3.054 17.839 1.00 89.12 85 ASP A C 1
ATOM 683 O O . ASP A 1 85 ? -2.736 -2.182 18.708 1.00 89.12 85 ASP A O 1
ATOM 687 N N . ASP A 1 86 ? -3.385 -4.237 18.099 1.00 85.38 86 ASP A N 1
ATOM 688 C CA . ASP A 1 86 ? -3.917 -4.630 19.417 1.00 85.38 86 ASP A CA 1
ATOM 689 C C . ASP A 1 86 ? -2.881 -4.640 20.550 1.00 85.38 86 ASP A C 1
ATOM 691 O O . ASP A 1 86 ? -3.246 -4.613 21.727 1.00 85.38 86 ASP A O 1
ATOM 695 N N . LYS A 1 87 ? -1.587 -4.700 20.222 1.00 83.19 87 LYS A N 1
ATOM 696 C CA . LYS A 1 87 ? -0.498 -4.649 21.205 1.00 83.19 87 LYS A CA 1
ATOM 697 C C . LYS A 1 87 ? -0.075 -3.213 21.510 1.00 83.19 87 LYS A C 1
ATOM 699 O O . LYS A 1 87 ? 0.776 -3.002 22.372 1.00 83.19 87 LYS A O 1
ATOM 704 N N . GLY A 1 88 ? -0.672 -2.230 20.835 1.00 84.25 88 GLY A N 1
ATOM 705 C CA . GLY A 1 88 ? -0.308 -0.822 20.936 1.00 84.25 88 GLY A CA 1
ATOM 706 C C . GLY A 1 88 ? 0.923 -0.453 20.107 1.00 84.25 88 GLY A C 1
ATOM 707 O O . GLY A 1 88 ? 1.417 0.670 20.238 1.00 84.25 88 GLY A O 1
ATOM 708 N N . GLU A 1 89 ? 1.427 -1.352 19.255 1.00 83.88 89 GLU A N 1
ATOM 709 C CA . GLU A 1 89 ? 2.541 -1.049 18.363 1.00 83.88 89 GLU A CA 1
ATOM 710 C C . GLU A 1 89 ? 2.059 -0.099 17.270 1.00 83.88 89 GLU A C 1
ATOM 712 O O . GLU A 1 89 ? 1.147 -0.404 16.502 1.00 83.88 89 GLU A O 1
ATOM 717 N N . ARG A 1 90 ? 2.673 1.085 17.219 1.00 86.25 90 ARG A N 1
ATOM 718 C CA . ARG A 1 90 ? 2.274 2.177 16.334 1.00 86.25 90 ARG A CA 1
ATOM 719 C C . ARG A 1 90 ? 3.303 2.383 15.235 1.00 86.25 90 ARG A C 1
ATOM 721 O O . ARG A 1 90 ? 4.475 2.629 15.514 1.00 86.25 90 ARG A O 1
ATOM 728 N N . GLN A 1 91 ? 2.844 2.381 13.991 1.00 85.62 91 GLN A N 1
ATOM 729 C CA . GLN A 1 91 ? 3.680 2.595 12.813 1.00 85.62 91 GLN A CA 1
ATOM 730 C C . GLN A 1 91 ? 3.183 3.783 11.990 1.00 85.62 91 GLN A C 1
ATOM 732 O O . GLN A 1 91 ? 1.982 4.029 11.900 1.00 85.62 91 GLN A O 1
ATOM 737 N N . ASN A 1 92 ? 4.113 4.529 11.388 1.00 86.69 92 ASN A N 1
ATOM 738 C CA . ASN A 1 92 ? 3.780 5.572 10.419 1.00 86.69 92 ASN A CA 1
ATOM 739 C C . ASN A 1 92 ? 3.557 4.934 9.049 1.00 86.69 92 ASN A C 1
ATOM 741 O O . ASN A 1 92 ? 4.401 4.169 8.579 1.00 86.69 92 ASN A O 1
ATOM 745 N N . VAL A 1 93 ? 2.467 5.311 8.391 1.00 89.31 93 VAL A N 1
ATOM 746 C CA . VAL A 1 93 ? 2.181 4.919 7.014 1.00 89.31 93 VAL A CA 1
ATOM 747 C C . VAL A 1 93 ? 1.890 6.146 6.160 1.00 89.31 93 VAL A C 1
ATOM 749 O O . VAL A 1 93 ? 1.252 7.103 6.601 1.00 89.31 93 VAL A O 1
ATOM 752 N N . LEU A 1 94 ? 2.367 6.119 4.921 1.00 88.44 94 LEU A N 1
ATOM 753 C CA . LEU A 1 94 ? 2.062 7.116 3.903 1.00 88.44 94 LEU A CA 1
ATOM 754 C C . LEU A 1 94 ? 1.013 6.540 2.953 1.00 88.44 94 LEU A C 1
ATOM 756 O O . LEU A 1 94 ? 1.203 5.464 2.398 1.00 88.44 94 LEU A O 1
ATOM 760 N N . VAL A 1 95 ? -0.081 7.259 2.739 1.00 89.88 95 VAL A N 1
ATOM 761 C CA . VAL A 1 95 ? -1.195 6.830 1.891 1.00 89.88 95 VAL A CA 1
ATOM 762 C C . VAL A 1 95 ? -1.232 7.677 0.629 1.00 89.88 95 VAL A C 1
ATOM 764 O O . VAL A 1 95 ? -1.327 8.898 0.680 1.00 89.88 95 VAL A O 1
ATOM 767 N N . LYS A 1 96 ? -1.184 7.033 -0.532 1.00 89.75 96 LYS A N 1
ATOM 768 C CA . LYS A 1 96 ? -1.272 7.696 -1.835 1.00 89.75 96 LYS A CA 1
ATOM 769 C C . LYS A 1 96 ? -2.551 7.257 -2.533 1.00 89.75 96 LYS A C 1
ATOM 771 O O . LYS A 1 96 ? -2.807 6.063 -2.646 1.00 89.75 96 LYS A O 1
ATOM 776 N N . ALA A 1 97 ? -3.348 8.209 -3.011 1.00 89.12 97 ALA A N 1
ATOM 777 C CA . ALA A 1 97 ? -4.506 7.900 -3.843 1.00 89.12 97 ALA A CA 1
ATOM 778 C C . ALA A 1 97 ? -4.056 7.375 -5.216 1.00 89.12 97 ALA A C 1
ATOM 780 O O . ALA A 1 97 ? -3.079 7.864 -5.791 1.00 89.12 97 ALA A O 1
ATOM 781 N N . LEU A 1 98 ? -4.780 6.390 -5.738 1.00 89.94 98 LEU A N 1
ATOM 782 C CA . LEU A 1 98 ? -4.596 5.853 -7.084 1.00 89.94 98 LEU A CA 1
ATOM 783 C C . LEU A 1 98 ? -5.707 6.378 -8.015 1.00 89.94 98 LEU A C 1
ATOM 785 O O . LEU A 1 98 ? -6.656 7.026 -7.578 1.00 89.94 98 LEU A O 1
ATOM 789 N N . LYS A 1 99 ? -5.569 6.155 -9.326 1.00 89.25 99 LYS A N 1
ATOM 790 C CA . LYS A 1 99 ? -6.483 6.686 -10.355 1.00 89.25 99 LYS A CA 1
ATOM 791 C C . LYS A 1 99 ? -7.871 6.047 -10.306 1.00 89.25 99 LYS A C 1
ATOM 793 O O . LYS A 1 99 ? -8.847 6.725 -10.614 1.00 89.25 99 LYS A O 1
ATOM 798 N N . LYS A 1 100 ? -7.960 4.753 -9.977 1.00 86.19 100 LYS A N 1
ATOM 799 C CA . LYS A 1 100 ? -9.244 4.052 -9.844 1.00 86.19 100 LYS A CA 1
ATOM 800 C C . LYS A 1 100 ? -9.909 4.509 -8.546 1.00 86.19 100 LYS A C 1
ATOM 802 O O . LYS A 1 100 ? -9.255 4.609 -7.509 1.00 86.19 100 LYS A O 1
ATOM 807 N N . GLU A 1 101 ? -11.200 4.803 -8.605 1.00 87.19 101 GLU A N 1
ATOM 808 C CA . GLU A 1 101 ? -11.946 5.270 -7.438 1.00 87.19 101 GLU A CA 1
ATOM 809 C C . GLU A 1 101 ? -11.789 4.298 -6.259 1.00 87.19 101 GLU A C 1
ATOM 811 O O . GLU A 1 101 ? -11.744 3.081 -6.454 1.00 87.19 101 GLU A O 1
ATOM 816 N N . ASN A 1 102 ? -11.691 4.837 -5.041 1.00 90.00 102 ASN A N 1
ATOM 817 C CA . ASN A 1 102 ? -11.552 4.070 -3.800 1.00 90.00 102 ASN A CA 1
ATOM 818 C C . ASN A 1 102 ? -10.276 3.218 -3.700 1.00 90.00 102 ASN A C 1
ATOM 820 O O . ASN A 1 102 ? -10.127 2.467 -2.739 1.00 90.00 102 ASN A O 1
ATOM 824 N N . THR A 1 103 ? -9.334 3.336 -4.640 1.00 91.69 103 THR A N 1
ATOM 825 C CA . THR A 1 103 ? -8.050 2.629 -4.577 1.00 91.69 103 THR A CA 1
ATOM 826 C C . THR A 1 103 ? -6.941 3.524 -4.047 1.00 91.69 103 THR A C 1
ATOM 828 O O . THR A 1 103 ? -6.884 4.729 -4.306 1.00 91.69 103 THR A O 1
ATOM 831 N N . LEU A 1 104 ? -6.047 2.922 -3.274 1.00 92.81 104 LEU A N 1
ATOM 832 C CA . LEU A 1 104 ? -4.949 3.608 -2.615 1.00 92.81 104 LEU A CA 1
ATOM 833 C C . LEU A 1 104 ? -3.735 2.692 -2.468 1.00 92.81 104 LEU A C 1
ATOM 835 O O . LEU A 1 104 ? -3.831 1.470 -2.567 1.00 92.81 104 LEU A O 1
ATOM 839 N N . LEU A 1 105 ? -2.579 3.304 -2.258 1.00 90.81 105 LEU A N 1
ATOM 840 C CA . LEU A 1 105 ? -1.318 2.641 -1.977 1.00 90.81 105 LEU A CA 1
ATOM 841 C C . LEU A 1 105 ? -0.844 3.068 -0.591 1.00 90.81 105 LEU A C 1
ATOM 843 O O . LEU A 1 105 ? -0.648 4.258 -0.345 1.00 90.81 105 LEU A O 1
ATOM 847 N N . ILE A 1 106 ? -0.661 2.098 0.299 1.00 90.31 106 ILE A N 1
ATOM 848 C CA . ILE A 1 106 ? -0.142 2.298 1.651 1.00 90.31 106 ILE A CA 1
ATOM 849 C C . ILE A 1 106 ? 1.343 1.944 1.640 1.00 90.31 106 ILE A C 1
ATOM 851 O O . ILE A 1 106 ? 1.720 0.820 1.312 1.00 90.31 106 ILE A O 1
ATOM 855 N N . GLU A 1 107 ? 2.189 2.902 1.996 1.00 87.06 107 GLU A N 1
ATOM 856 C CA . GLU A 1 107 ? 3.627 2.713 2.159 1.00 87.06 107 GLU A CA 1
ATOM 857 C C . GLU A 1 107 ? 3.954 2.670 3.651 1.00 87.06 107 GLU A C 1
ATOM 859 O O . GLU A 1 107 ? 3.657 3.612 4.386 1.00 87.06 107 GLU A O 1
ATOM 864 N N . MET A 1 108 ? 4.561 1.576 4.097 1.00 84.12 108 MET A N 1
ATOM 865 C CA . MET A 1 108 ? 4.901 1.334 5.499 1.00 84.12 108 MET A CA 1
ATOM 866 C C . MET A 1 108 ? 6.400 1.073 5.625 1.00 84.12 108 MET A C 1
ATOM 868 O O . MET A 1 108 ? 6.957 0.320 4.828 1.00 84.12 108 MET A O 1
ATOM 872 N N . SER A 1 109 ? 7.056 1.668 6.620 1.00 75.38 109 SER A N 1
ATOM 873 C CA . SER A 1 109 ? 8.473 1.431 6.911 1.00 75.38 109 SER A CA 1
ATOM 874 C C . SER A 1 109 ? 8.616 0.737 8.258 1.00 75.38 109 SER A C 1
ATOM 876 O O . SER A 1 109 ? 8.303 1.320 9.291 1.00 75.38 109 SER A O 1
ATOM 878 N N . GLU A 1 110 ? 9.135 -0.484 8.252 1.00 70.12 110 GLU A N 1
ATOM 879 C CA . GLU A 1 110 ? 9.467 -1.241 9.456 1.00 70.12 110 GLU A CA 1
ATOM 880 C C . GLU A 1 110 ? 10.982 -1.197 9.677 1.00 70.12 110 GLU A C 1
ATOM 882 O O . GLU A 1 110 ? 11.763 -1.445 8.752 1.00 70.12 110 GLU A O 1
ATOM 887 N N . GLN A 1 111 ? 11.418 -0.887 10.895 1.00 63.88 111 GLN A N 1
ATOM 888 C CA . GLN A 1 111 ? 12.814 -1.056 11.292 1.00 63.88 111 GLN A CA 1
ATOM 889 C C . GLN A 1 111 ? 12.956 -2.379 12.042 1.00 63.88 111 GLN A C 1
ATOM 891 O O . GLN A 1 111 ? 12.437 -2.522 13.143 1.00 63.88 111 GLN A O 1
ATOM 896 N N . ALA A 1 112 ? 13.680 -3.329 11.454 1.00 65.88 112 ALA A N 1
ATOM 897 C CA . ALA A 1 112 ? 14.019 -4.601 12.085 1.00 65.88 112 ALA A CA 1
ATOM 898 C C . ALA A 1 112 ? 15.519 -4.868 11.902 1.00 65.88 112 ALA A C 1
ATOM 900 O O . ALA A 1 112 ? 16.050 -4.703 10.801 1.00 65.88 112 ALA A O 1
ATOM 901 N N . ASP A 1 113 ? 16.211 -5.244 12.980 1.00 64.12 113 ASP A N 1
ATOM 902 C CA . ASP A 1 113 ? 17.636 -5.618 12.980 1.00 64.12 113 ASP A CA 1
ATOM 903 C C . ASP A 1 113 ? 18.568 -4.582 12.313 1.00 64.12 113 ASP A C 1
ATOM 905 O O . ASP A 1 113 ? 19.457 -4.916 11.525 1.00 64.12 113 ASP A O 1
ATOM 909 N N . GLY A 1 114 ? 18.335 -3.290 12.574 1.00 66.38 114 GLY A N 1
ATOM 910 C CA . GLY A 1 114 ? 19.135 -2.193 12.010 1.00 66.38 114 GLY A CA 1
ATOM 911 C C . GLY A 1 114 ? 18.932 -1.954 10.507 1.00 66.38 114 GLY A C 1
ATOM 912 O O . GLY A 1 114 ? 19.703 -1.215 9.892 1.00 66.38 114 GLY A O 1
ATOM 913 N N . ARG A 1 115 ? 17.910 -2.564 9.891 1.00 59.28 115 ARG A N 1
ATOM 914 C CA . ARG A 1 115 ? 17.547 -2.374 8.479 1.00 59.28 115 ARG A CA 1
ATOM 915 C C . ARG A 1 115 ? 16.117 -1.854 8.359 1.00 59.28 115 ARG A C 1
ATOM 917 O O . ARG A 1 115 ? 15.195 -2.405 8.953 1.00 59.28 115 ARG A O 1
ATOM 924 N N . THR A 1 116 ? 15.921 -0.838 7.521 1.00 68.25 116 THR A N 1
ATOM 925 C CA . THR A 1 116 ? 14.581 -0.362 7.154 1.00 68.25 116 THR A CA 1
ATOM 926 C C . THR A 1 116 ? 14.030 -1.207 6.009 1.00 68.25 116 THR A C 1
ATOM 928 O O . THR A 1 116 ? 14.596 -1.229 4.911 1.00 68.25 116 THR A O 1
ATOM 931 N N . LYS A 1 117 ? 12.919 -1.900 6.250 1.00 68.56 117 LYS A N 1
ATOM 932 C CA . LYS A 1 117 ? 12.111 -2.561 5.224 1.00 68.56 117 LYS A CA 1
ATOM 933 C C . LYS A 1 117 ? 10.941 -1.650 4.876 1.00 68.56 117 LYS A C 1
ATOM 935 O O . LYS A 1 117 ? 10.207 -1.230 5.758 1.00 68.56 117 LYS A O 1
ATOM 940 N N . ASN A 1 118 ? 10.776 -1.348 3.592 1.00 73.56 118 ASN A N 1
ATOM 941 C CA . ASN A 1 118 ? 9.614 -0.615 3.103 1.00 73.56 118 ASN A CA 1
ATOM 942 C C . ASN A 1 118 ? 8.658 -1.601 2.437 1.00 73.56 118 ASN A C 1
ATOM 944 O O . ASN A 1 118 ? 9.074 -2.355 1.556 1.00 73.56 118 ASN A O 1
ATOM 948 N N . TYR A 1 119 ? 7.395 -1.558 2.833 1.00 77.94 119 TYR A N 1
ATOM 949 C CA . TYR A 1 119 ? 6.315 -2.338 2.254 1.00 77.94 119 TYR A CA 1
ATOM 950 C C . TYR A 1 119 ? 5.398 -1.418 1.460 1.00 77.94 119 TYR A C 1
ATOM 952 O O . TYR A 1 119 ? 5.088 -0.307 1.888 1.00 77.94 119 TYR A O 1
ATOM 960 N N . LEU A 1 120 ? 4.974 -1.902 0.298 1.00 83.88 120 LEU A N 1
ATOM 961 C CA . LEU A 1 120 ? 4.008 -1.249 -0.572 1.00 83.88 120 LEU A CA 1
ATOM 962 C C . LEU A 1 120 ? 2.771 -2.137 -0.602 1.00 83.88 120 LEU A C 1
ATOM 964 O O . LEU A 1 120 ? 2.838 -3.272 -1.068 1.00 83.88 120 LEU A O 1
ATOM 968 N N . ILE A 1 121 ? 1.669 -1.636 -0.061 1.00 86.06 121 ILE A N 1
ATOM 969 C CA . ILE A 1 121 ? 0.439 -2.395 0.137 1.00 86.06 121 ILE A CA 1
ATOM 970 C C . ILE A 1 121 ? -0.672 -1.679 -0.630 1.00 86.06 121 ILE A C 1
ATOM 972 O O . ILE A 1 121 ? -1.195 -0.663 -0.163 1.00 86.06 121 ILE A O 1
ATOM 976 N N . PRO A 1 122 ? -1.034 -2.163 -1.827 1.00 89.50 122 PRO A N 1
ATOM 977 C CA . PRO A 1 122 ? -2.233 -1.708 -2.511 1.00 89.50 122 PRO A CA 1
ATOM 978 C C . PRO A 1 122 ? -3.454 -1.982 -1.639 1.00 89.50 122 PRO A C 1
ATOM 980 O O . PRO A 1 122 ? -3.508 -2.987 -0.924 1.00 89.50 122 PRO A O 1
ATOM 983 N N . ALA A 1 123 ? -4.455 -1.117 -1.717 1.00 92.06 123 ALA A N 1
ATOM 984 C CA . ALA A 1 123 ? -5.698 -1.290 -0.993 1.00 92.06 123 ALA A CA 1
ATOM 985 C C . ALA A 1 123 ? -6.890 -0.691 -1.746 1.00 92.06 123 ALA A C 1
ATOM 987 O O . ALA A 1 123 ? -6.749 0.183 -2.603 1.00 92.06 123 ALA A O 1
ATOM 988 N N . LEU A 1 124 ? -8.071 -1.193 -1.410 1.00 92.44 124 LEU A N 1
ATOM 989 C CA . LEU A 1 124 ? -9.361 -0.771 -1.933 1.00 92.44 124 LEU A CA 1
ATOM 990 C C . LEU A 1 124 ? -10.295 -0.498 -0.754 1.00 92.44 124 LEU A C 1
ATOM 992 O O . LEU A 1 124 ? -10.519 -1.378 0.080 1.00 92.44 124 LEU A O 1
ATOM 996 N N . ILE A 1 125 ? -10.867 0.699 -0.702 1.00 93.44 125 ILE A N 1
ATOM 997 C CA . ILE A 1 125 ? -11.951 1.028 0.220 1.00 93.44 125 ILE A CA 1
ATOM 998 C C . ILE A 1 125 ? -13.215 0.347 -0.295 1.00 93.44 125 ILE A C 1
ATOM 1000 O O . ILE A 1 125 ? -13.603 0.478 -1.455 1.00 93.44 125 ILE A O 1
ATOM 1004 N N . THR A 1 126 ? -13.842 -0.417 0.583 1.00 92.19 126 THR A N 1
ATOM 1005 C CA . THR A 1 126 ? -15.072 -1.163 0.334 1.00 92.19 126 THR A CA 1
ATOM 1006 C C . THR A 1 126 ? -16.172 -0.645 1.253 1.00 92.19 126 THR A C 1
ATOM 1008 O O . THR A 1 126 ? -15.905 0.104 2.192 1.00 92.19 126 THR A O 1
ATOM 1011 N N . LYS A 1 127 ? -17.416 -1.070 1.016 1.00 91.88 127 LYS A N 1
ATOM 1012 C CA . LYS A 1 127 ? -18.543 -0.725 1.896 1.00 91.88 127 LYS A CA 1
ATOM 1013 C C . LYS A 1 127 ? -18.339 -1.218 3.333 1.00 91.88 127 LYS A C 1
ATOM 1015 O O . LYS A 1 127 ? -18.751 -0.537 4.261 1.00 91.88 127 LYS A O 1
ATOM 1020 N N . ASP A 1 128 ? -17.677 -2.362 3.490 1.00 90.69 128 ASP A N 1
ATOM 1021 C CA . ASP A 1 128 ? -17.498 -3.033 4.780 1.00 90.69 128 ASP A CA 1
ATOM 1022 C C . ASP A 1 128 ? -16.194 -2.631 5.490 1.00 90.69 128 ASP A C 1
ATOM 1024 O O . ASP A 1 128 ? -15.970 -3.022 6.631 1.00 90.69 128 ASP A O 1
ATOM 1028 N N . GLY A 1 129 ? -15.310 -1.872 4.833 1.00 93.06 129 GLY A N 1
ATOM 1029 C CA . GLY A 1 129 ? -14.011 -1.477 5.379 1.00 93.06 129 GLY A CA 1
ATOM 1030 C C . GLY A 1 129 ? -12.907 -1.421 4.327 1.00 93.06 129 GLY A C 1
ATOM 1031 O O . GLY A 1 129 ? -13.137 -0.979 3.203 1.00 93.06 129 GLY A O 1
ATOM 1032 N N . LEU A 1 130 ? -11.697 -1.860 4.668 1.00 93.44 130 LEU A N 1
ATOM 1033 C CA . LEU A 1 130 ? -10.510 -1.744 3.820 1.00 93.44 130 LEU A CA 1
ATOM 1034 C C . LEU A 1 130 ? -10.030 -3.122 3.355 1.00 93.44 130 LEU A C 1
ATOM 1036 O O . LEU A 1 130 ? -9.675 -3.972 4.165 1.00 93.44 130 LEU A O 1
ATOM 1040 N N . ARG A 1 131 ? -9.971 -3.348 2.043 1.00 91.06 131 ARG A N 1
ATOM 1041 C CA . ARG A 1 131 ? -9.349 -4.548 1.476 1.00 91.06 131 ARG A CA 1
ATOM 1042 C C . ARG A 1 131 ? -7.892 -4.257 1.139 1.00 91.06 131 ARG A C 1
ATOM 1044 O O . ARG A 1 131 ? -7.634 -3.411 0.291 1.00 91.06 131 ARG A O 1
ATOM 1051 N N . VAL A 1 132 ? -6.957 -4.959 1.773 1.00 89.00 132 VAL A N 1
ATOM 1052 C CA . VAL A 1 132 ? -5.508 -4.787 1.582 1.00 89.00 132 VAL A CA 1
ATOM 1053 C C . VAL A 1 132 ? -4.910 -5.962 0.814 1.00 89.00 132 VAL A C 1
ATOM 1055 O O . VAL A 1 132 ? -5.236 -7.121 1.066 1.00 89.00 132 VAL A O 1
ATOM 1058 N N . PHE A 1 133 ? -4.021 -5.679 -0.131 1.00 84.44 133 PHE A N 1
ATOM 1059 C CA . PHE A 1 133 ? -3.416 -6.682 -1.006 1.00 84.44 133 PHE A CA 1
ATOM 1060 C C . PHE A 1 133 ? -1.953 -6.878 -0.606 1.00 84.44 133 PHE A C 1
ATOM 1062 O O . PHE A 1 133 ? -1.054 -6.202 -1.106 1.00 84.44 133 PHE A O 1
ATOM 1069 N N . LEU A 1 134 ? -1.716 -7.773 0.356 1.00 73.44 134 LEU A N 1
ATOM 1070 C CA . LEU A 1 134 ? -0.376 -7.988 0.898 1.00 73.44 134 LEU A CA 1
ATOM 1071 C C . LEU A 1 134 ? 0.553 -8.676 -0.119 1.00 73.44 134 LEU A C 1
ATOM 1073 O O . LEU A 1 134 ? 0.125 -9.593 -0.827 1.00 73.44 134 LEU A O 1
ATOM 1077 N N . PRO A 1 135 ? 1.842 -8.301 -0.156 1.00 60.53 135 PRO A N 1
ATOM 1078 C CA . PRO A 1 135 ? 2.866 -9.142 -0.759 1.00 60.53 135 PRO A CA 1
ATOM 1079 C C . PRO A 1 135 ? 3.020 -10.414 0.094 1.00 60.53 135 PRO A C 1
ATOM 1081 O O . PRO A 1 135 ? 3.337 -10.341 1.280 1.00 60.53 135 PRO A O 1
ATOM 1084 N N . ALA A 1 136 ? 2.749 -11.587 -0.479 1.00 53.19 136 ALA A N 1
ATOM 1085 C CA . ALA A 1 136 ? 2.873 -12.855 0.238 1.00 53.19 136 ALA A CA 1
ATOM 1086 C C . ALA A 1 136 ? 4.332 -13.361 0.256 1.00 53.19 136 ALA A C 1
ATOM 1088 O O . ALA A 1 136 ? 5.086 -13.095 -0.685 1.00 53.19 136 ALA A O 1
ATOM 1089 N N . PRO A 1 137 ? 4.727 -14.144 1.277 1.00 47.00 137 PRO A N 1
ATOM 1090 C CA . PRO A 1 137 ? 5.920 -14.982 1.214 1.00 47.00 137 PRO A CA 1
ATOM 1091 C C . PRO A 1 137 ? 5.853 -15.959 0.026 1.00 47.00 137 PRO A C 1
ATOM 1093 O O . PRO A 1 137 ? 4.777 -16.438 -0.344 1.00 47.00 137 PRO A O 1
ATOM 1096 N N . ILE A 1 138 ? 7.019 -16.262 -0.551 1.00 44.53 138 ILE A N 1
ATOM 1097 C CA . ILE A 1 138 ? 7.245 -17.069 -1.773 1.00 44.53 138 ILE A CA 1
ATOM 1098 C C . ILE A 1 138 ? 6.607 -18.477 -1.688 1.00 44.53 138 ILE A C 1
ATOM 1100 O O . ILE A 1 138 ? 6.336 -19.134 -2.691 1.00 44.53 138 ILE A O 1
ATOM 1104 N N . ASP A 1 139 ? 6.323 -18.928 -0.477 1.00 42.41 139 ASP A N 1
ATOM 1105 C CA . ASP A 1 139 ? 5.939 -20.275 -0.082 1.00 42.41 139 ASP A CA 1
ATOM 1106 C C . ASP A 1 139 ? 4.418 -20.545 -0.096 1.00 42.41 139 ASP A C 1
ATOM 1108 O O . ASP A 1 139 ? 4.008 -21.701 0.012 1.00 42.41 139 ASP A O 1
ATOM 1112 N N . LYS A 1 140 ? 3.560 -19.536 -0.331 1.00 48.19 140 LYS A N 1
ATOM 1113 C CA . LYS A 1 140 ? 2.096 -19.724 -0.451 1.00 48.19 140 LYS A CA 1
ATOM 1114 C C . LYS A 1 140 ? 1.594 -19.426 -1.867 1.00 48.19 140 LYS A C 1
ATOM 1116 O O . LYS A 1 140 ? 1.273 -18.290 -2.194 1.00 48.19 140 LYS A O 1
ATOM 1121 N N . LYS A 1 141 ? 1.519 -20.461 -2.711 1.00 44.81 141 LYS A N 1
ATOM 1122 C CA . LYS A 1 141 ? 1.237 -20.402 -4.164 1.00 44.81 141 LYS A CA 1
ATOM 1123 C C . LYS A 1 141 ? -0.170 -19.954 -4.597 1.00 44.81 141 LYS A C 1
ATOM 1125 O O . LYS A 1 141 ? -0.425 -19.897 -5.796 1.00 44.81 141 LYS A O 1
ATOM 1130 N N . GLU A 1 142 ? -1.095 -19.646 -3.697 1.00 44.25 142 GLU A N 1
ATOM 1131 C CA . GLU A 1 142 ? -2.492 -19.446 -4.097 1.00 44.25 142 GLU A CA 1
ATOM 1132 C C . GLU A 1 142 ? -2.849 -17.958 -4.248 1.00 44.25 142 GLU A C 1
ATOM 1134 O O . GLU A 1 142 ? -2.907 -17.197 -3.287 1.00 44.25 142 GLU A O 1
ATOM 1139 N N . THR A 1 143 ? -3.117 -17.551 -5.496 1.00 50.03 143 THR A N 1
ATOM 1140 C CA . THR A 1 143 ? -3.750 -16.275 -5.902 1.00 50.03 143 THR A CA 1
ATOM 1141 C C . THR A 1 143 ? -2.992 -14.988 -5.552 1.00 50.03 143 THR A C 1
ATOM 1143 O O . THR A 1 143 ? -3.524 -14.072 -4.927 1.00 50.03 143 THR A O 1
ATOM 1146 N N . GLN A 1 144 ? -1.740 -14.893 -6.002 1.00 56.00 144 GLN A N 1
ATOM 1147 C CA . GLN A 1 144 ? -0.889 -13.729 -5.766 1.00 56.00 144 GLN A CA 1
ATOM 1148 C C . GLN A 1 144 ? -0.933 -12.723 -6.933 1.00 56.00 144 GLN A C 1
ATOM 1150 O O . GLN A 1 144 ? -0.686 -13.106 -8.078 1.00 56.00 144 GLN A O 1
ATOM 1155 N N . PRO A 1 145 ? -1.123 -11.421 -6.671 1.00 55.56 145 PRO A N 1
ATOM 1156 C CA . PRO A 1 145 ? -0.956 -10.403 -7.709 1.00 55.56 145 PRO A CA 1
ATOM 1157 C C . PRO A 1 145 ? 0.504 -10.199 -8.131 1.00 55.56 145 PRO A C 1
ATOM 1159 O O . PRO A 1 145 ? 0.779 -9.946 -9.303 1.00 55.56 145 PRO A O 1
ATOM 1162 N N . TRP A 1 146 ? 1.440 -10.381 -7.193 1.00 60.88 146 TRP A N 1
ATOM 1163 C CA . TRP A 1 146 ? 2.872 -10.085 -7.347 1.00 60.88 146 TRP A CA 1
ATOM 1164 C C . TRP A 1 146 ? 3.672 -11.146 -8.119 1.00 60.88 146 TRP A C 1
ATOM 1166 O O . TRP A 1 146 ? 4.811 -10.899 -8.494 1.00 60.88 146 TRP A O 1
ATOM 1176 N N . SER A 1 147 ? 3.095 -12.320 -8.384 1.00 60.81 147 SER A N 1
ATOM 1177 C CA . SER A 1 147 ? 3.707 -13.355 -9.234 1.00 60.81 147 SER A CA 1
ATOM 1178 C C . SER A 1 147 ? 2.957 -13.561 -10.550 1.00 60.81 147 SER A C 1
ATOM 1180 O O . SER A 1 147 ? 3.266 -14.480 -11.313 1.00 60.81 147 SER A O 1
ATOM 1182 N N . SER A 1 148 ? 1.987 -12.690 -10.851 1.00 71.62 148 SER A N 1
ATOM 1183 C CA . SER A 1 148 ? 1.291 -12.714 -12.132 1.00 71.62 148 SER A CA 1
ATOM 1184 C C . SER A 1 148 ? 2.230 -12.296 -13.269 1.00 71.62 148 SER A C 1
ATOM 1186 O O . SER A 1 148 ? 3.089 -11.427 -13.110 1.00 71.62 148 SER A O 1
ATOM 1188 N N . LYS A 1 149 ? 2.043 -12.898 -14.448 1.00 80.88 149 LYS A N 1
ATOM 1189 C CA . LYS A 1 149 ? 2.781 -12.525 -15.665 1.00 80.88 149 LYS A CA 1
ATOM 1190 C C . LYS A 1 149 ? 2.657 -11.023 -15.953 1.00 80.88 149 LYS A C 1
ATOM 1192 O O . LYS A 1 149 ? 3.655 -10.377 -16.244 1.00 80.88 149 LYS A O 1
ATOM 1197 N N . LEU A 1 150 ? 1.451 -10.478 -15.785 1.00 83.75 150 LEU A N 1
ATOM 1198 C CA . LEU A 1 150 ? 1.173 -9.059 -15.984 1.00 83.75 150 LEU A CA 1
ATOM 1199 C C . LEU A 1 150 ? 1.985 -8.170 -15.036 1.00 83.75 150 LEU A C 1
ATOM 1201 O O . LEU A 1 150 ? 2.523 -7.157 -15.462 1.00 83.75 150 LEU A O 1
ATOM 1205 N N . TYR A 1 151 ? 2.108 -8.543 -13.762 1.00 85.00 151 TYR A N 1
ATOM 1206 C CA . TYR A 1 151 ? 2.890 -7.762 -12.809 1.00 85.00 151 TYR A CA 1
ATOM 1207 C C . TYR A 1 151 ? 4.360 -7.644 -13.233 1.00 85.00 151 TYR A C 1
ATOM 1209 O O . TYR A 1 151 ? 4.913 -6.547 -13.214 1.00 85.00 151 TYR A O 1
ATOM 1217 N N . LEU A 1 152 ? 4.968 -8.745 -13.687 1.00 85.25 152 LEU A N 1
ATOM 1218 C CA . LEU A 1 152 ? 6.344 -8.740 -14.197 1.00 85.25 152 LEU A CA 1
ATOM 1219 C C . LEU A 1 152 ? 6.478 -7.895 -15.473 1.00 85.25 152 LEU A C 1
ATOM 1221 O O . LEU A 1 152 ? 7.398 -7.088 -15.573 1.00 85.25 152 LEU A O 1
ATOM 1225 N N . GLU A 1 153 ? 5.527 -8.011 -16.404 1.00 89.50 153 GLU A N 1
ATOM 1226 C CA . GLU A 1 153 ? 5.486 -7.177 -17.615 1.00 89.50 153 GLU A CA 1
ATOM 1227 C C . GLU A 1 153 ? 5.375 -5.680 -17.280 1.00 89.50 153 GLU A C 1
ATOM 1229 O O . GLU A 1 153 ? 6.019 -4.844 -17.916 1.00 89.50 153 GLU A O 1
ATOM 1234 N N . LEU A 1 154 ? 4.585 -5.322 -16.263 1.00 90.94 154 LEU A N 1
ATOM 1235 C CA . LEU A 1 154 ? 4.454 -3.939 -15.815 1.00 90.94 154 LEU A CA 1
ATOM 1236 C C . LEU A 1 154 ? 5.714 -3.442 -15.093 1.00 90.94 154 LEU A C 1
ATOM 1238 O O . LEU A 1 154 ? 6.091 -2.286 -15.285 1.00 90.94 154 LEU A O 1
ATOM 1242 N N . LEU A 1 155 ? 6.395 -4.281 -14.305 1.00 89.56 155 LEU A N 1
ATOM 1243 C CA . LEU A 1 155 ? 7.688 -3.919 -13.711 1.00 89.56 155 LEU A CA 1
ATOM 1244 C C . LEU A 1 155 ? 8.711 -3.554 -14.792 1.00 89.56 155 LEU A C 1
ATOM 1246 O O . LEU A 1 155 ? 9.349 -2.504 -14.688 1.00 89.56 155 LEU A O 1
ATOM 1250 N N . ASP A 1 156 ? 8.796 -4.355 -15.857 1.00 90.12 156 ASP A N 1
ATOM 1251 C CA . ASP A 1 156 ? 9.681 -4.088 -16.993 1.00 90.12 156 ASP A CA 1
ATOM 1252 C C . ASP A 1 156 ? 9.263 -2.815 -17.747 1.00 90.12 156 ASP A C 1
ATOM 1254 O O . ASP A 1 156 ? 10.096 -1.938 -17.998 1.00 90.12 156 ASP A O 1
ATOM 1258 N N . LYS A 1 157 ? 7.961 -2.650 -18.036 1.00 94.38 157 LYS A N 1
ATOM 1259 C CA . LYS A 1 157 ? 7.391 -1.443 -18.672 1.00 94.38 157 LYS A CA 1
ATOM 1260 C C . LYS A 1 157 ? 7.775 -0.163 -17.925 1.00 94.38 157 LYS A C 1
ATOM 1262 O O . LYS A 1 157 ? 8.092 0.845 -18.557 1.00 94.38 157 LYS A O 1
ATOM 1267 N N . TYR A 1 158 ? 7.737 -0.194 -16.593 1.00 93.56 158 TYR A N 1
ATOM 1268 C CA . TYR A 1 158 ? 8.054 0.949 -15.733 1.00 93.56 158 TYR A CA 1
ATOM 1269 C C . TYR A 1 158 ? 9.516 1.004 -15.280 1.00 93.56 158 TYR A C 1
ATOM 1271 O O . TYR A 1 158 ? 9.868 1.870 -14.480 1.00 93.56 158 TYR A O 1
ATOM 1279 N N . GLN A 1 159 ? 10.369 0.118 -15.803 1.00 92.12 159 GLN A N 1
ATOM 1280 C CA . GLN A 1 159 ? 11.800 0.042 -15.493 1.00 92.12 159 GLN A CA 1
ATOM 1281 C C . GLN A 1 159 ? 12.086 -0.127 -13.991 1.00 92.12 159 GLN A C 1
ATOM 1283 O O . GLN A 1 159 ? 13.132 0.292 -13.490 1.00 92.12 159 GLN A O 1
ATOM 1288 N N . ILE A 1 160 ? 11.157 -0.740 -13.254 1.00 89.94 160 ILE A N 1
ATOM 1289 C CA . ILE A 1 160 ? 11.298 -0.989 -11.823 1.00 89.94 160 ILE A CA 1
ATOM 1290 C C . ILE A 1 160 ? 12.157 -2.234 -11.639 1.00 89.94 160 ILE A C 1
ATOM 1292 O O . ILE A 1 160 ? 11.787 -3.337 -12.032 1.00 89.94 160 ILE A O 1
ATOM 1296 N N . GLN A 1 161 ? 13.308 -2.058 -10.996 1.00 87.25 161 GLN A N 1
ATOM 1297 C CA . GLN A 1 161 ? 14.171 -3.179 -10.653 1.00 87.25 161 GLN A CA 1
ATOM 1298 C C . GLN A 1 161 ? 13.592 -3.952 -9.473 1.00 87.25 161 GLN A C 1
ATOM 1300 O O . GLN A 1 161 ? 12.900 -3.397 -8.618 1.00 87.25 161 GLN A O 1
ATOM 1305 N N . TYR A 1 162 ? 13.928 -5.232 -9.379 1.00 84.69 162 TYR A N 1
ATOM 1306 C CA . TYR A 1 162 ? 13.499 -6.063 -8.269 1.00 84.69 162 TYR A CA 1
ATOM 1307 C C . TYR A 1 162 ? 14.519 -7.148 -7.931 1.00 84.69 162 TYR A C 1
ATOM 1309 O O . TYR A 1 162 ? 15.350 -7.523 -8.755 1.00 84.69 162 TYR A O 1
ATOM 1317 N N . THR A 1 163 ? 14.469 -7.639 -6.693 1.00 75.69 163 THR A N 1
ATOM 1318 C CA . THR A 1 163 ? 15.308 -8.753 -6.219 1.00 75.69 163 THR A CA 1
ATOM 1319 C C . THR A 1 163 ? 14.465 -9.957 -5.828 1.00 75.69 163 THR A C 1
ATOM 1321 O O . THR A 1 163 ? 13.319 -9.791 -5.408 1.00 75.69 163 THR A O 1
ATOM 1324 N N . ASN A 1 164 ? 15.091 -11.138 -5.893 1.00 65.12 164 ASN A N 1
ATOM 1325 C CA . ASN A 1 164 ? 14.492 -12.474 -5.813 1.00 65.12 164 ASN A CA 1
ATOM 1326 C C . ASN A 1 164 ? 13.649 -12.821 -7.051 1.00 65.12 164 ASN A C 1
ATOM 1328 O O . ASN A 1 164 ? 13.164 -11.949 -7.773 1.00 65.12 164 ASN A O 1
ATOM 1332 N N . THR A 1 165 ? 13.495 -14.116 -7.320 1.00 58.00 165 THR A N 1
ATOM 1333 C CA . THR A 1 165 ? 12.571 -14.620 -8.339 1.00 58.00 165 THR A CA 1
ATOM 1334 C C . THR A 1 165 ? 11.159 -14.130 -7.996 1.00 58.00 165 THR A C 1
ATOM 1336 O O . THR A 1 165 ? 10.657 -14.454 -6.927 1.00 58.00 165 THR A O 1
ATOM 1339 N N . GLN A 1 166 ? 10.529 -13.368 -8.902 1.00 61.31 166 GLN A N 1
ATOM 1340 C CA . GLN A 1 166 ? 9.162 -12.809 -8.799 1.00 61.31 166 GLN A CA 1
ATOM 1341 C C . GLN A 1 166 ? 8.967 -11.484 -8.026 1.00 61.31 166 GLN A C 1
ATOM 1343 O O . GLN A 1 166 ? 7.919 -11.275 -7.426 1.00 61.31 166 GLN A O 1
ATOM 1348 N N . GLY A 1 167 ? 9.914 -10.542 -8.042 1.00 58.66 167 GLY A N 1
ATOM 1349 C CA . GLY A 1 167 ? 9.547 -9.152 -7.714 1.00 58.66 167 GLY A CA 1
ATOM 1350 C C . GLY A 1 167 ? 9.322 -8.825 -6.232 1.00 58.66 167 GLY A C 1
ATOM 1351 O O . GLY A 1 167 ? 8.844 -7.738 -5.920 1.00 58.66 167 GLY A O 1
ATOM 1352 N N . THR A 1 168 ? 9.667 -9.726 -5.305 1.00 63.19 168 THR A N 1
ATOM 1353 C CA . THR A 1 168 ? 9.301 -9.623 -3.875 1.00 63.19 168 THR A CA 1
ATOM 1354 C C . THR A 1 168 ? 9.805 -8.346 -3.201 1.00 63.19 168 THR A C 1
ATOM 1356 O O . THR A 1 168 ? 9.204 -7.856 -2.247 1.00 63.19 168 THR A O 1
ATOM 1359 N N . LYS A 1 169 ? 10.921 -7.796 -3.684 1.00 74.56 169 LYS A N 1
ATOM 1360 C CA . LYS A 1 169 ? 11.441 -6.509 -3.228 1.00 74.56 169 LYS A CA 1
ATOM 1361 C C . LYS A 1 169 ? 11.711 -5.616 -4.425 1.00 74.56 169 LYS A C 1
ATOM 1363 O O . LYS A 1 169 ? 12.560 -5.943 -5.251 1.00 74.56 169 LYS A O 1
ATOM 1368 N N . LEU A 1 170 ? 11.031 -4.475 -4.456 1.00 81.56 170 LEU A N 1
ATOM 1369 C CA . LEU A 1 170 ? 11.208 -3.448 -5.475 1.00 81.56 170 LEU A CA 1
ATOM 1370 C C . LEU A 1 170 ? 12.374 -2.526 -5.126 1.00 81.56 170 LEU A C 1
ATOM 1372 O O . LEU A 1 170 ? 12.576 -2.141 -3.970 1.00 81.56 170 LEU A O 1
ATOM 1376 N N . LEU A 1 171 ? 13.152 -2.188 -6.144 1.00 83.25 171 LEU A N 1
ATOM 1377 C CA . LEU A 1 171 ? 14.327 -1.341 -6.077 1.00 83.25 171 LEU A CA 1
ATOM 1378 C C . LEU A 1 171 ? 14.188 -0.198 -7.079 1.00 83.25 171 LEU A C 1
ATOM 1380 O O . LEU A 1 171 ? 13.760 -0.380 -8.217 1.00 83.25 171 LEU A O 1
ATOM 1384 N N . LYS A 1 172 ? 14.651 0.988 -6.681 1.00 84.31 172 LYS A N 1
ATOM 1385 C CA . LYS A 1 172 ? 14.654 2.159 -7.567 1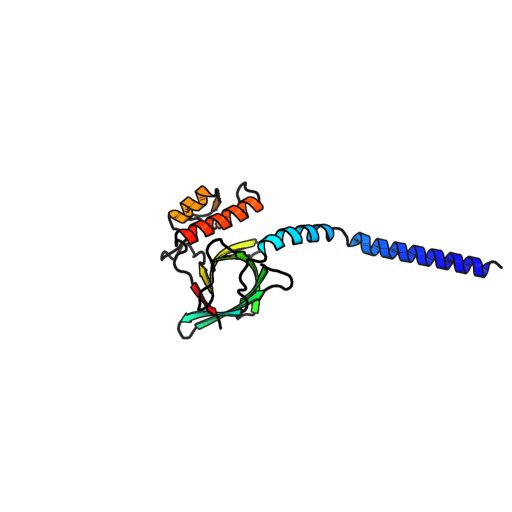.00 84.31 172 LYS A CA 1
ATOM 1386 C C . LYS A 1 172 ? 15.659 2.077 -8.719 1.00 84.31 172 LYS A C 1
ATOM 1388 O O . LYS A 1 172 ? 15.517 2.797 -9.701 1.00 84.31 172 LYS A O 1
ATOM 1393 N N . GLY A 1 173 ? 16.700 1.251 -8.590 1.00 86.38 173 GLY A N 1
ATOM 1394 C CA . GLY A 1 173 ? 17.799 1.205 -9.553 1.00 86.38 173 GLY A CA 1
ATOM 1395 C C . GLY A 1 173 ? 18.440 2.577 -9.780 1.00 86.38 173 GLY A C 1
ATOM 1396 O O . GLY A 1 173 ? 18.794 3.270 -8.825 1.00 86.38 173 GLY A O 1
ATOM 1397 N N . ALA A 1 174 ? 18.557 2.967 -11.051 1.00 88.62 174 ALA A N 1
ATOM 1398 C CA . ALA A 1 174 ? 19.117 4.250 -11.479 1.00 88.62 174 ALA A CA 1
ATOM 1399 C C . ALA A 1 174 ? 18.111 5.423 -11.449 1.00 88.62 174 ALA A C 1
ATOM 1401 O O . ALA A 1 174 ? 18.488 6.560 -11.728 1.00 88.62 174 ALA A O 1
ATOM 1402 N N . MET A 1 175 ? 16.836 5.178 -11.125 1.00 90.00 175 MET A N 1
ATOM 1403 C CA . MET A 1 175 ? 15.813 6.226 -11.129 1.00 90.00 175 MET A CA 1
ATOM 1404 C C . MET A 1 175 ? 15.988 7.221 -9.975 1.00 90.00 175 MET A C 1
ATOM 1406 O O . MET A 1 175 ? 16.404 6.877 -8.863 1.00 90.00 175 MET A O 1
ATOM 1410 N N . SER A 1 176 ? 15.576 8.471 -10.216 1.00 88.25 176 SER A N 1
ATOM 1411 C CA . SER A 1 176 ? 15.373 9.441 -9.136 1.00 88.25 176 SER A CA 1
ATOM 1412 C C . SER A 1 176 ? 14.241 8.984 -8.210 1.00 88.25 176 SER A C 1
ATOM 1414 O O . SER A 1 176 ? 13.336 8.263 -8.627 1.00 88.25 176 SER A O 1
ATOM 1416 N N . ASN A 1 177 ? 14.236 9.445 -6.956 1.00 82.38 177 ASN A N 1
ATOM 1417 C CA . ASN A 1 177 ? 13.168 9.089 -6.011 1.00 82.38 177 ASN A CA 1
ATOM 1418 C C . ASN A 1 177 ? 11.777 9.529 -6.514 1.00 82.38 177 ASN A C 1
ATOM 1420 O O . ASN A 1 177 ? 10.796 8.827 -6.286 1.00 82.38 177 ASN A O 1
ATOM 1424 N N . LYS A 1 178 ? 11.697 10.667 -7.222 1.00 85.62 178 LYS A N 1
ATOM 1425 C CA . LYS A 1 178 ? 10.449 11.163 -7.818 1.00 85.62 178 LYS A CA 1
ATOM 1426 C C . LYS A 1 178 ? 9.969 10.241 -8.941 1.00 85.62 178 LYS A C 1
ATOM 1428 O O . LYS A 1 178 ? 8.827 9.801 -8.900 1.00 85.62 178 LYS A O 1
ATOM 1433 N N . ALA A 1 179 ? 10.856 9.907 -9.882 1.00 85.50 179 ALA A N 1
ATOM 1434 C CA . ALA A 1 179 ? 10.537 9.009 -10.992 1.00 85.50 179 ALA A CA 1
ATOM 1435 C C . ALA A 1 179 ? 10.150 7.610 -10.495 1.00 85.50 179 ALA A C 1
ATOM 1437 O O . ALA A 1 179 ? 9.167 7.045 -10.956 1.00 85.50 179 ALA A O 1
ATOM 1438 N N . TYR A 1 180 ? 10.860 7.091 -9.490 1.00 88.00 180 TYR A N 1
ATOM 1439 C CA . TYR A 1 180 ? 10.522 5.815 -8.868 1.00 88.00 180 TYR A CA 1
ATOM 1440 C C . TYR A 1 180 ? 9.140 5.843 -8.205 1.00 88.00 180 TYR A C 1
ATOM 1442 O O . TYR A 1 180 ? 8.336 4.945 -8.431 1.00 88.00 180 TYR A O 1
ATOM 1450 N N . SER A 1 181 ? 8.825 6.885 -7.426 1.00 84.75 181 SER A N 1
ATOM 1451 C CA . SER A 1 181 ? 7.499 7.001 -6.808 1.00 84.75 181 SER A CA 1
ATOM 1452 C C . SER A 1 181 ? 6.384 7.082 -7.853 1.00 84.75 181 SER A C 1
ATOM 1454 O O . SER A 1 181 ? 5.316 6.520 -7.637 1.00 84.75 181 SER A O 1
ATOM 1456 N N . GLU A 1 182 ? 6.607 7.780 -8.966 1.00 88.19 182 GLU A N 1
ATOM 1457 C CA . GLU A 1 182 ? 5.638 7.871 -10.060 1.00 88.19 182 GLU A CA 1
ATOM 1458 C C . GLU A 1 182 ? 5.472 6.532 -10.793 1.00 88.19 182 GLU A C 1
ATOM 1460 O O . GLU A 1 182 ? 4.346 6.101 -11.043 1.00 88.19 182 GLU A O 1
ATOM 1465 N N . ALA A 1 183 ? 6.575 5.831 -11.068 1.00 90.38 183 ALA A N 1
ATOM 1466 C CA . ALA A 1 183 ? 6.576 4.496 -11.660 1.00 90.38 183 ALA A CA 1
ATOM 1467 C C . ALA A 1 183 ? 5.792 3.492 -10.800 1.00 90.38 183 ALA A C 1
ATOM 1469 O O . ALA A 1 183 ? 4.957 2.756 -11.319 1.00 90.38 183 ALA A O 1
ATOM 1470 N N . ILE A 1 184 ? 5.993 3.515 -9.480 1.00 89.56 184 ILE A N 1
ATOM 1471 C CA . ILE A 1 184 ? 5.274 2.662 -8.524 1.00 89.56 184 ILE A CA 1
ATOM 1472 C C . ILE A 1 184 ? 3.769 2.961 -8.523 1.00 89.56 184 ILE A C 1
ATOM 1474 O O . ILE A 1 184 ? 2.954 2.040 -8.552 1.00 89.56 184 ILE A O 1
ATOM 1478 N N . ILE A 1 185 ? 3.378 4.237 -8.536 1.00 89.81 185 ILE A N 1
ATOM 1479 C CA . ILE A 1 185 ? 1.962 4.624 -8.630 1.00 89.81 185 ILE A CA 1
ATOM 1480 C C . ILE A 1 185 ? 1.354 4.120 -9.945 1.00 89.81 185 ILE A C 1
ATOM 1482 O O . ILE A 1 185 ? 0.252 3.575 -9.950 1.00 89.81 185 ILE A O 1
ATOM 1486 N N . ASN A 1 186 ? 2.064 4.278 -11.064 1.00 91.56 186 ASN A N 1
ATOM 1487 C CA . ASN A 1 186 ? 1.588 3.834 -12.372 1.00 91.56 186 ASN A CA 1
ATOM 1488 C C . ASN A 1 186 ? 1.486 2.305 -12.477 1.00 91.56 186 ASN A C 1
ATOM 1490 O O . ASN A 1 186 ? 0.486 1.817 -12.995 1.00 91.56 186 ASN A O 1
ATOM 1494 N N . LEU A 1 187 ? 2.434 1.562 -11.900 1.00 92.25 187 LEU A N 1
ATOM 1495 C CA . LEU A 1 187 ? 2.364 0.106 -11.762 1.00 92.25 187 LEU A CA 1
ATOM 1496 C C . LEU A 1 187 ? 1.048 -0.329 -11.108 1.00 92.25 187 LEU A C 1
ATOM 1498 O O . LEU A 1 187 ? 0.330 -1.160 -11.659 1.00 92.25 187 LEU A O 1
ATOM 1502 N N . PHE A 1 188 ? 0.701 0.245 -9.953 1.00 91.00 188 PHE A N 1
ATOM 1503 C CA . PHE A 1 188 ? -0.517 -0.158 -9.248 1.00 91.00 188 PHE A CA 1
ATOM 1504 C C . PHE A 1 188 ? -1.796 0.362 -9.898 1.00 91.00 188 PHE A C 1
ATOM 1506 O O . PHE A 1 188 ? -2.805 -0.338 -9.864 1.00 91.00 188 PHE A O 1
ATOM 1513 N N . ASN A 1 189 ? -1.763 1.528 -10.548 1.00 92.12 189 ASN A N 1
ATOM 1514 C CA . ASN A 1 189 ? -2.883 1.988 -11.371 1.00 92.12 189 ASN A CA 1
ATOM 1515 C C . ASN A 1 189 ? -3.216 0.980 -12.475 1.00 92.12 189 ASN A C 1
ATOM 1517 O O . ASN A 1 189 ? -4.380 0.614 -12.626 1.00 92.12 189 ASN A O 1
ATOM 1521 N N . ASP A 1 190 ? -2.206 0.510 -13.206 1.00 92.44 190 ASP A N 1
ATOM 1522 C CA . ASP A 1 190 ? -2.390 -0.453 -14.293 1.00 92.44 190 ASP A CA 1
ATOM 1523 C C . ASP A 1 190 ? -2.837 -1.823 -13.755 1.00 92.44 190 ASP A C 1
ATOM 1525 O O . ASP A 1 190 ? -3.739 -2.443 -14.318 1.00 92.44 190 ASP A O 1
ATOM 1529 N N . MET A 1 191 ? -2.302 -2.259 -12.609 1.00 89.44 191 MET A N 1
ATOM 1530 C CA . MET A 1 191 ? -2.751 -3.488 -11.939 1.00 89.44 191 MET A CA 1
ATOM 1531 C C . MET A 1 191 ? -4.225 -3.423 -11.512 1.00 89.44 191 MET A C 1
ATOM 1533 O O . MET A 1 191 ? -4.962 -4.388 -11.708 1.00 89.44 191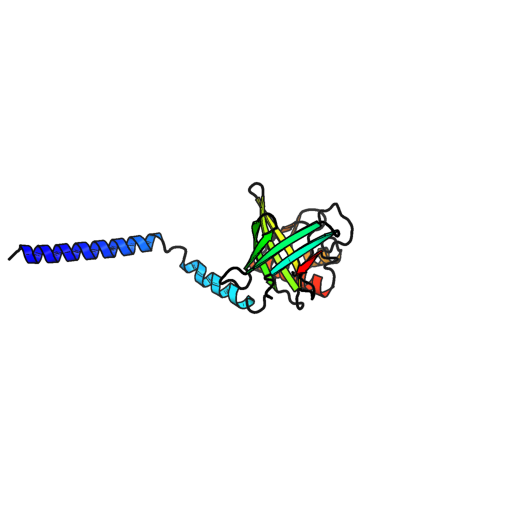 MET A O 1
ATOM 1537 N N . PHE A 1 192 ? -4.682 -2.302 -10.945 1.00 89.00 192 PHE A N 1
ATOM 1538 C CA . PHE A 1 192 ? -6.091 -2.114 -10.580 1.00 89.00 192 PHE A CA 1
ATOM 1539 C C . PHE A 1 192 ? -7.004 -1.940 -11.797 1.00 89.00 192 PHE A C 1
ATOM 1541 O O . PHE A 1 192 ? -8.169 -2.338 -11.739 1.00 89.00 192 PHE A O 1
ATOM 1548 N N . ALA A 1 193 ? -6.512 -1.342 -12.884 1.00 90.06 193 ALA A N 1
ATOM 1549 C CA . ALA A 1 193 ? -7.259 -1.216 -14.133 1.00 90.06 193 ALA A CA 1
ATOM 1550 C C . ALA A 1 193 ? -7.487 -2.579 -14.803 1.00 90.06 193 ALA A C 1
ATOM 1552 O O . ALA A 1 193 ? -8.535 -2.796 -15.400 1.00 90.06 193 ALA A O 1
ATOM 1553 N N . ALA A 1 194 ? -6.532 -3.499 -14.658 1.00 88.19 194 ALA A N 1
ATOM 1554 C CA . ALA A 1 194 ? -6.615 -4.865 -15.164 1.00 88.19 194 ALA A CA 1
ATOM 1555 C C . ALA A 1 194 ? -7.247 -5.866 -14.175 1.00 88.19 194 ALA A C 1
ATOM 1557 O O . ALA A 1 194 ? -7.225 -7.065 -14.439 1.00 88.19 194 ALA A O 1
ATOM 1558 N N . ASP A 1 195 ? -7.742 -5.400 -13.019 1.00 83.62 195 ASP A N 1
ATOM 1559 C CA . ASP A 1 195 ? -8.247 -6.241 -11.920 1.00 83.62 195 ASP A CA 1
ATOM 1560 C C . ASP A 1 195 ? -7.264 -7.357 -11.493 1.00 83.62 195 ASP A C 1
ATOM 1562 O O . ASP A 1 195 ? -7.642 -8.427 -11.019 1.00 83.62 195 ASP A O 1
ATOM 1566 N N . ALA A 1 196 ? -5.963 -7.086 -11.620 1.00 81.25 196 ALA A N 1
ATOM 1567 C CA . ALA A 1 196 ? -4.886 -8.055 -11.434 1.00 81.25 196 ALA A CA 1
ATOM 1568 C C . ALA A 1 196 ? -4.278 -8.045 -10.022 1.00 81.25 196 ALA A C 1
ATOM 1570 O O . ALA A 1 196 ? -3.265 -8.695 -9.776 1.00 81.25 196 ALA A O 1
ATOM 1571 N N . VAL A 1 197 ? -4.889 -7.320 -9.079 1.00 75.88 197 VAL A N 1
ATOM 1572 C CA . VAL A 1 197 ? -4.446 -7.219 -7.675 1.00 75.88 197 VAL A CA 1
ATOM 1573 C C . VAL A 1 197 ? -4.835 -8.434 -6.812 1.00 75.88 197 VAL A C 1
ATOM 1575 O O . VAL A 1 197 ? -4.468 -8.492 -5.643 1.00 75.88 197 VAL A O 1
ATOM 1578 N N . GLY A 1 198 ? -5.480 -9.455 -7.385 1.00 75.50 198 GLY A N 1
ATOM 1579 C CA . GLY A 1 198 ? -5.732 -10.739 -6.721 1.00 75.50 198 GLY A CA 1
ATOM 1580 C C . GLY A 1 198 ? -6.728 -10.659 -5.557 1.00 75.50 198 GLY A C 1
ATOM 1581 O O . GLY A 1 198 ? -7.562 -9.756 -5.486 1.00 75.50 198 GLY A O 1
ATOM 1582 N N . ASN A 1 199 ? -6.651 -11.627 -4.638 1.00 74.75 199 ASN A N 1
ATOM 1583 C CA . ASN A 1 199 ? -7.528 -11.696 -3.467 1.00 74.75 199 ASN A CA 1
ATOM 1584 C C . ASN A 1 199 ? -6.879 -10.991 -2.269 1.00 74.75 199 ASN A C 1
ATOM 1586 O O . ASN A 1 199 ? -5.926 -11.492 -1.680 1.00 74.75 199 ASN A O 1
ATOM 1590 N N . GLY A 1 200 ? -7.394 -9.815 -1.911 1.00 77.50 200 GLY A N 1
ATOM 1591 C CA . GLY A 1 200 ? -6.951 -9.080 -0.725 1.00 77.50 200 GLY A CA 1
ATOM 1592 C C . GLY A 1 200 ? -7.571 -9.594 0.577 1.00 77.50 200 GLY A C 1
ATOM 1593 O O . GLY A 1 200 ? -8.621 -10.238 0.571 1.00 77.50 200 GLY A O 1
ATOM 1594 N N . LEU A 1 201 ? -6.948 -9.242 1.700 1.00 84.00 201 LEU A N 1
ATOM 1595 C CA . LEU A 1 201 ? -7.484 -9.433 3.046 1.00 84.00 201 LEU A CA 1
ATOM 1596 C C . LEU A 1 201 ? -8.460 -8.304 3.378 1.00 84.00 201 LEU A C 1
ATOM 1598 O O . LEU A 1 201 ? -8.146 -7.134 3.162 1.00 84.00 201 LEU A O 1
ATOM 1602 N N . LEU A 1 202 ? -9.638 -8.645 3.900 1.00 88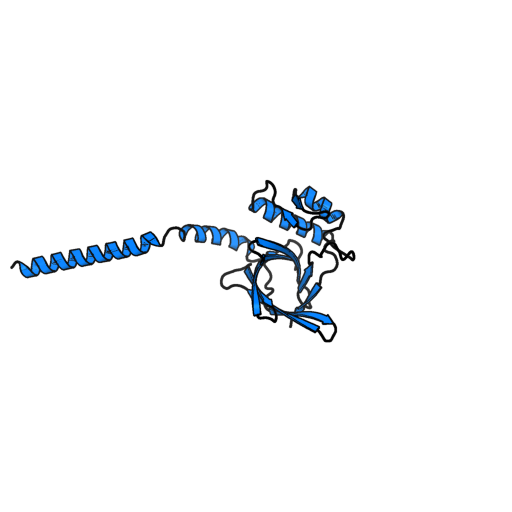.38 202 LEU A N 1
ATOM 1603 C CA . LEU A 1 202 ? -10.635 -7.660 4.314 1.00 88.38 202 LEU A CA 1
ATOM 1604 C C . LEU A 1 202 ? -10.436 -7.280 5.785 1.00 88.38 202 LEU A C 1
ATOM 1606 O O . LEU A 1 202 ? -10.541 -8.124 6.671 1.00 88.38 202 LEU A O 1
ATOM 1610 N N . LEU A 1 203 ? -10.201 -5.994 6.020 1.00 91.75 203 LEU A N 1
ATOM 1611 C CA . LEU A 1 203 ? -10.259 -5.345 7.321 1.00 91.75 203 LEU A CA 1
ATOM 1612 C C . LEU A 1 203 ? -11.648 -4.710 7.462 1.00 91.75 203 LEU A C 1
ATOM 1614 O O . LEU A 1 203 ? -11.960 -3.744 6.766 1.00 91.75 203 LEU A O 1
ATOM 1618 N N . ILE A 1 204 ? -12.493 -5.267 8.325 1.00 93.44 204 ILE A N 1
ATOM 1619 C CA . ILE A 1 204 ? -13.878 -4.817 8.521 1.00 93.44 204 ILE A CA 1
ATOM 1620 C C . ILE A 1 204 ? -13.870 -3.580 9.413 1.00 93.44 204 ILE A C 1
ATOM 1622 O O . ILE A 1 204 ? -13.301 -3.630 10.500 1.00 93.44 204 ILE A O 1
ATOM 1626 N N . LYS A 1 205 ? -14.487 -2.481 8.980 1.00 94.06 205 LYS A N 1
ATOM 1627 C CA . LYS A 1 205 ? -14.589 -1.262 9.787 1.00 94.06 205 LYS A CA 1
ATOM 1628 C C . LYS A 1 205 ? -15.569 -1.490 10.944 1.00 94.06 205 LYS A C 1
ATOM 1630 O O . LYS A 1 205 ? -16.684 -1.952 10.708 1.00 94.06 205 LYS A O 1
ATOM 1635 N N . GLU A 1 206 ? -15.125 -1.213 12.170 1.00 91.25 206 GLU A N 1
ATOM 1636 C CA . GLU A 1 206 ? -15.952 -1.248 13.391 1.00 91.25 206 GLU A CA 1
ATOM 1637 C C . GLU A 1 206 ? -16.676 0.080 13.638 1.00 91.25 206 GLU A C 1
ATOM 1639 O O . GLU A 1 206 ? -16.099 1.148 13.316 1.00 91.25 206 GLU A O 1
#

Secondary structure (DSSP, 8-state):
--HHHHHHHHHHHHHHHHHHHHHHHHHTT-SSGGGTHHHHHHHTTTGGGS----EEEEEEEETTEEEEEEEEEPTT-SSEEEEEETT--EEEEEEEE-SSTTEEEEEEEEEETTEEEEEEEEEEEETTEEEE-PPPPTT--SS-STTSHHHHHHHHHTT-EEESTTSSEEE-TTS-HHHHHHHHHHHHHHHHHTTTT--PEEEEE-

Sequence (206 aa):
MNNTFLLKKLQLILIMAFMLLLTACFIESEQPVLKEQEKASALNIFAEKVPDISGTYALVFDKNKKEKYVFSRKEDSANVFFVTDDKGERQNVLVKALKKENTLLIEMSEQADGRTKNYLIPALITKDGLRVFLPAPIDKKETQPWSSKLYLELLDKYQIQYTNTQGTKLLKGAMSNKAYSEAIINLFNDMFAADAVGNGLLLIKE

Radius of gyration: 25.55 Å; chains: 1; bounding box: 48×85×56 Å